Protein 5I8F (pdb70)

Solvent-accessible surface area: 9192 Å² total; per-residue (Å²): 114,137,118,142,107,127,24,58,110,74,45,82,111,141,62,128,12,100,7,24,7,75,25,8,5,49,0,26,8,31,46,50,6,72,15,12,35,149,24,16,86,136,26,17,118,38,18,78,66,83,102,57,131,21,24,92,32,0,6,4,70,4,25,16,41,126,76,65,118,28,72,61,22,17,17,70,6,56,75,41,59,54,86,78,39,47,0,53,19,14,9,72,71,13,57,38,12,95,123,19,9,90,74,2,22,42,58,12,87,14,97,66,80,78,65,6,5,29,10,98,46,28,8,20,32,45,8,82,89,85,52,105,37,61,115,112,45,20,118,73,33,47,131,96,40,117,86,4,21,85,62,5,13,128,126,4,68,75,36,92,123,41,50,101

Organism: NCBI:txid269000

Foldseek 3Di:
DPPDQWDKDKDKDKDWALAFLLLCLVCQPQPVQVNCCVLCVQFWVGKDWPDDDSAAQTKMKIATPPPDPWGIWIKGWHHDDSVFSWTKMKGADTCLCPQWFRIKIKIKTWDGDPNIIMIMMMIMTITRGVGDDDVVSVVVVVVVSVVSVVSSSVVCVVPVVRSD

CATH classification: 3.30.530.20

Structure (mmCIF, N/CA/C/O backbone):
data_5I8F
#
_entry.id   5I8F
#
_cell.length_a   60.860
_cell.length_b   89.639
_cell.length_c   76.410
_cell.angle_alpha   90.00
_cell.angle_beta   90.00
_cell.angle_gamma   90.00
#
_symmetry.space_group_name_H-M   'C 2 2 21'
#
loop_
_entity.id
_entity.type
_entity.pdbx_description
1 polymer 'Phenolic oxidative coupling protein'
2 non-polymer 'UNKNOWN LIGAND'
3 non-polymer 'SODIUM ION'
4 non-polymer N-[2-(5-methoxy-1H-indol-3-yl)ethyl]acetamide
5 non-polymer GLYCEROL
6 water water
#
loop_
_atom_site.group_PDB
_atom_site.id
_atom_site.type_symbol
_atom_site.label_atom_id
_atom_site.label_alt_id
_atom_site.label_comp_id
_atom_site.label_asym_id
_atom_site.label_entity_id
_atom_site.label_seq_id
_atom_site.pdbx_PDB_ins_code
_atom_site.Cartn_x
_atom_site.Cartn_y
_atom_site.Cartn_z
_atom_site.occupancy
_atom_site.B_iso_or_equiv
_atom_site.auth_seq_id
_atom_site.auth_comp_id
_atom_site.auth_asym_id
_atom_site.auth_atom_id
_atom_site.pdbx_PDB_model_num
ATOM 1 N N . ILE A 1 2 ? 31.401 -2.510 -5.960 1.00 55.55 -4 ILE A N 1
ATOM 2 C CA . ILE A 1 2 ? 30.273 -3.273 -5.342 1.00 54.93 -4 ILE A CA 1
ATOM 3 C C . ILE A 1 2 ? 29.866 -4.485 -6.186 1.00 55.62 -4 ILE A C 1
ATOM 4 O O . ILE A 1 2 ? 28.801 -5.051 -5.989 1.00 55.29 -4 ILE A O 1
ATOM 9 N N . ASP A 1 3 ? 30.706 -4.910 -7.116 1.00 56.23 -3 ASP A N 1
ATOM 10 C CA . ASP A 1 3 ? 30.334 -6.072 -7.905 1.00 56.95 -3 ASP A CA 1
ATOM 11 C C . ASP A 1 3 ? 30.071 -7.284 -7.015 1.00 51.43 -3 ASP A C 1
ATOM 12 O O . ASP A 1 3 ? 30.631 -7.402 -5.914 1.00 52.30 -3 ASP A O 1
ATOM 17 N N . PRO A 1 4 ? 29.166 -8.160 -7.445 1.00 43.53 -2 PRO A N 1
ATOM 18 C CA . PRO A 1 4 ? 28.380 -8.203 -8.674 1.00 37.28 -2 PRO A CA 1
ATOM 19 C C . PRO A 1 4 ? 27.051 -7.390 -8.598 1.00 30.53 -2 PRO A C 1
ATOM 20 O O . PRO A 1 4 ? 26.076 -7.684 -9.285 1.00 31.30 -2 PRO A O 1
ATOM 24 N N . PHE A 1 5 ? 26.979 -6.409 -7.721 1.00 25.72 -1 PHE A N 1
ATOM 25 C CA . PHE A 1 5 ? 25.753 -5.637 -7.570 1.00 22.62 -1 PHE A CA 1
ATOM 26 C C . PHE A 1 5 ? 25.571 -4.569 -8.652 1.00 23.60 -1 PHE A C 1
ATOM 27 O O . PHE A 1 5 ? 26.546 -4.135 -9.265 1.00 27.59 -1 PHE A O 1
ATOM 35 N N . THR A 1 6 ? 24.303 -4.222 -8.918 1.00 21.47 0 THR A N 1
ATOM 36 C CA . THR A 1 6 ? 23.877 -3.220 -9.895 1.00 22.05 0 THR A CA 1
ATOM 37 C C . THR A 1 6 ? 23.929 -1.834 -9.219 1.00 21.01 0 THR A C 1
ATOM 38 O O . THR A 1 6 ? 24.377 -0.854 -9.820 1.00 22.78 0 THR A O 1
ATOM 42 N N . MET A 1 7 ? 23.453 -1.739 -7.974 1.00 19.36 1 MET A N 1
ATOM 43 C CA . MET A 1 7 ? 23.401 -0.462 -7.269 1.00 18.42 1 MET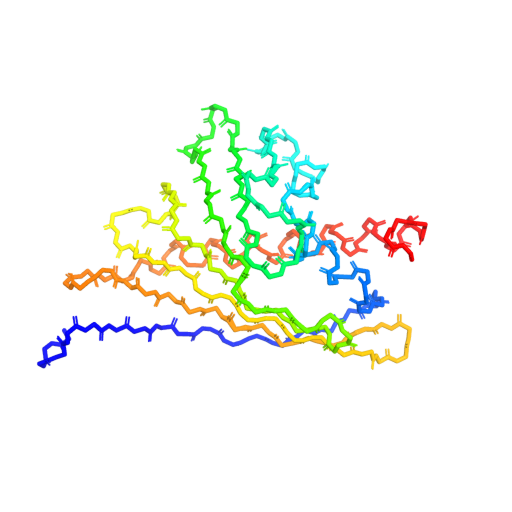 A CA 1
ATOM 44 C C . MET A 1 7 ? 23.403 -0.685 -5.772 1.00 17.86 1 MET A C 1
ATOM 45 O O . MET A 1 7 ? 23.193 -1.787 -5.296 1.00 18.68 1 MET A O 1
ATOM 50 N N . ALA A 1 8 ? 23.576 0.411 -5.044 1.00 18.05 2 ALA A N 1
ATOM 51 C CA . ALA A 1 8 ? 23.672 0.394 -3.596 1.00 17.73 2 ALA A CA 1
ATOM 52 C C . ALA A 1 8 ? 22.899 1.543 -3.025 1.00 16.60 2 ALA A C 1
ATOM 53 O O . ALA A 1 8 ? 22.677 2.565 -3.649 1.00 19.05 2 ALA A O 1
ATOM 55 N N . ALA A 1 9 ? 22.514 1.367 -1.766 1.00 15.86 3 ALA A N 1
ATOM 56 C CA . ALA A 1 9 ? 21.779 2.395 -1.025 1.00 16.15 3 ALA A CA 1
ATOM 57 C C . ALA A 1 9 ? 22.294 2.424 0.418 1.00 16.01 3 ALA A C 1
ATOM 58 O O . ALA A 1 9 ? 22.406 1.377 1.048 1.00 18.24 3 ALA A O 1
ATOM 60 N N . TYR A 1 10 ? 22.557 3.602 0.942 1.00 14.85 4 TYR A N 1
ATOM 61 C CA . TYR A 1 10 ? 23.184 3.790 2.237 1.00 15.09 4 TYR A CA 1
ATOM 62 C C . TYR A 1 10 ? 22.270 4.633 3.096 1.00 14.92 4 TYR A C 1
ATOM 63 O O . TYR A 1 10 ? 21.870 5.727 2.684 1.00 15.76 4 TYR A O 1
ATOM 72 N N . THR A 1 11 ? 21.999 4.154 4.302 1.00 14.65 5 THR A N 1
ATOM 73 C CA . THR A 1 11 ? 20.972 4.766 5.140 1.00 14.54 5 THR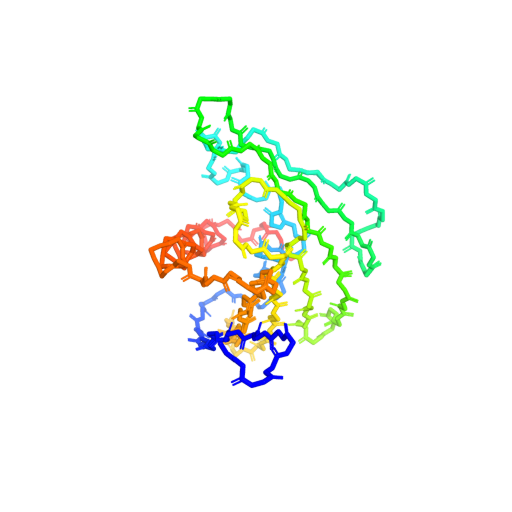 A CA 1
ATOM 74 C C . THR A 1 11 ? 21.504 5.250 6.469 1.00 15.67 5 THR A C 1
ATOM 75 O O . THR A 1 11 ? 22.228 4.526 7.128 1.00 17.09 5 THR A O 1
ATOM 79 N N . ILE A 1 12 ? 21.101 6.458 6.852 1.00 16.88 6 ILE A N 1
ATOM 80 C CA . ILE A 1 12 ? 21.274 7.007 8.197 1.00 17.89 6 ILE A CA 1
ATOM 81 C C . ILE A 1 12 ? 19.927 6.969 8.907 1.00 16.92 6 ILE A C 1
ATOM 82 O O . ILE A 1 12 ? 18.947 7.410 8.359 1.00 17.24 6 ILE A O 1
ATOM 87 N N . VAL A 1 13 ? 19.888 6.492 10.131 1.00 17.37 7 VAL A N 1
ATOM 88 C CA . VAL A 1 13 ? 18.686 6.514 10.949 1.00 19.57 7 VAL A CA 1
ATOM 89 C C . VAL A 1 13 ? 18.977 7.382 12.158 1.00 20.29 7 VAL A C 1
ATOM 90 O O . VAL A 1 13 ? 19.979 7.173 12.876 1.00 21.83 7 VAL A O 1
ATOM 94 N N . LYS A 1 14 ? 18.103 8.346 12.418 1.00 20.91 8 LYS A N 1
ATOM 95 C CA . LYS A 1 14 ? 18.265 9.276 13.546 1.00 24.47 8 LYS A CA 1
ATOM 96 C C . LYS A 1 14 ? 16.954 9.372 14.295 1.00 23.41 8 LYS A C 1
ATOM 97 O O . LYS A 1 14 ? 15.900 9.342 13.710 1.00 23.25 8 LYS A O 1
ATOM 103 N N . GLU A 1 15 ? 17.064 9.476 15.616 1.00 23.80 9 GLU A N 1
ATOM 104 C CA . GLU A 1 15 ? 15.902 9.713 16.467 1.00 26.30 9 GLU A CA 1
ATOM 105 C C . GLU A 1 15 ? 16.124 10.989 17.217 1.00 25.99 9 GLU A C 1
ATOM 106 O O . GLU A 1 15 ? 17.246 11.255 17.670 1.00 28.50 9 GLU A O 1
ATOM 112 N N A GLU A 1 16 ? 15.080 11.788 17.352 0.60 24.57 10 GLU A N 1
ATOM 113 N N B GLU A 1 16 ? 15.083 11.794 17.339 0.40 24.76 10 GLU A N 1
ATOM 114 C CA A GLU A 1 16 ? 15.150 13.133 17.915 0.60 25.34 10 GLU A CA 1
ATOM 115 C CA B GLU A 1 16 ? 15.165 13.078 18.018 0.40 24.82 10 GLU A CA 1
ATOM 116 C C A GLU A 1 16 ? 13.927 13.359 18.806 0.60 22.99 10 GLU A C 1
ATOM 117 C C B GLU A 1 16 ? 13.921 13.328 18.844 0.40 23.12 10 GLU A C 1
ATOM 118 O O A GLU A 1 16 ? 12.918 12.688 18.654 0.60 22.44 10 GLU A O 1
ATOM 119 O O B GLU A 1 16 ? 12.896 12.674 18.674 0.40 22.91 10 GLU A O 1
ATOM 130 N N . GLU A 1 17 ? 14.038 14.284 19.743 1.00 22.60 11 GLU A N 1
ATOM 131 C CA . GLU A 1 17 ? 12.939 14.721 20.602 1.00 22.16 11 GLU A CA 1
ATOM 132 C C . GLU A 1 17 ? 12.925 16.246 20.591 1.00 20.78 11 GLU A C 1
ATOM 133 O O . GLU A 1 17 ? 13.988 16.877 20.515 1.00 22.56 11 GLU A O 1
ATOM 139 N N . SER A 1 18 ? 11.737 16.820 20.664 1.00 18.43 12 SER A N 1
ATOM 140 C CA . SER A 1 18 ? 11.578 18.281 20.581 1.00 18.12 12 SER A CA 1
ATOM 141 C C . SER A 1 18 ? 10.482 18.724 21.515 1.00 17.68 12 SER A C 1
ATOM 142 O O . SER A 1 18 ? 9.483 18.033 21.667 1.00 18.3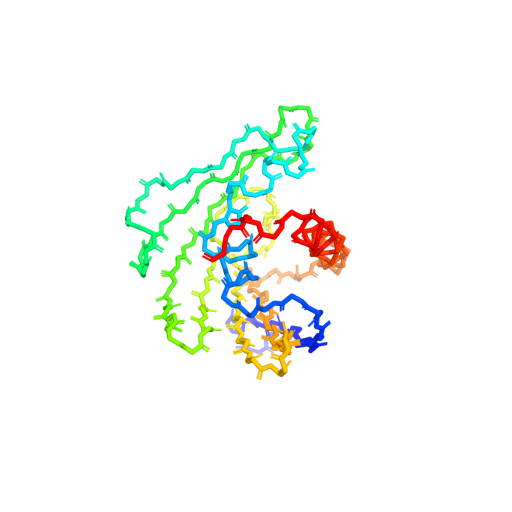4 12 SER A O 1
ATOM 145 N N . PRO A 1 19 ? 10.568 19.954 22.022 1.00 18.79 13 PRO A N 1
ATOM 146 C CA . PRO A 1 19 ? 9.428 20.501 22.768 1.00 19.56 13 PRO A CA 1
ATOM 147 C C . PRO A 1 19 ? 8.292 21.051 21.893 1.00 18.31 13 PRO A C 1
ATOM 148 O O . PRO A 1 19 ? 7.246 21.423 22.409 1.00 20.15 13 PRO A O 1
ATOM 152 N N . ILE A 1 20 ? 8.484 21.062 20.583 1.00 17.62 14 ILE A N 1
ATOM 153 C CA . ILE A 1 20 ? 7.468 21.559 19.663 1.00 16.82 14 ILE A CA 1
ATOM 154 C C . ILE A 1 20 ? 6.500 20.446 19.311 1.00 16.26 14 ILE A C 1
ATOM 155 O O . ILE A 1 20 ? 6.910 19.312 19.059 1.00 17.05 14 ILE A O 1
ATOM 160 N N . ALA A 1 21 ? 5.220 20.760 19.251 1.00 16.30 15 ALA A N 1
ATOM 161 C CA . ALA A 1 21 ? 4.189 19.795 18.909 1.00 16.24 15 ALA A CA 1
ATOM 162 C C . ALA A 1 21 ? 4.367 19.289 17.475 1.00 15.96 15 ALA A C 1
ATOM 163 O O . ALA A 1 21 ? 4.872 20.001 16.600 1.00 15.75 15 ALA A O 1
ATOM 165 N N . PRO A 1 22 ? 3.989 18.011 17.231 1.00 15.63 16 PRO A N 1
ATOM 166 C CA . PRO A 1 22 ? 4.414 17.370 15.973 1.00 15.39 16 PRO A CA 1
ATOM 167 C C . PRO A 1 22 ? 3.794 17.980 14.729 1.00 15.27 16 PRO A C 1
ATOM 168 O O . PRO A 1 22 ? 4.439 17.968 13.697 1.00 15.86 16 PRO A O 1
ATOM 172 N N . HIS A 1 23 ? 2.572 18.459 14.789 1.00 15.47 17 HIS A N 1
ATOM 173 C CA . HIS A 1 23 ? 1.960 19.013 13.581 1.00 15.65 17 HIS A CA 1
ATOM 174 C C . HIS A 1 23 ? 2.713 20.249 13.127 1.00 15.72 17 HIS A C 1
ATOM 175 O O . HIS A 1 23 ? 2.792 20.529 11.951 1.00 16.69 17 HIS A O 1
ATOM 182 N N . ARG A 1 24 ? 3.266 21.018 14.056 1.00 15.79 18 ARG A N 1
ATOM 183 C CA . ARG A 1 24 ? 3.996 22.207 13.722 1.00 15.87 18 ARG A CA 1
ATOM 184 C C . ARG A 1 24 ? 5.333 21.884 13.069 1.00 15.76 18 ARG A C 1
ATOM 185 O O . ARG A 1 24 ? 5.725 22.463 12.075 1.00 16.71 18 ARG A O 1
ATOM 193 N N . LEU A 1 25 ? 6.040 20.908 13.623 1.00 15.65 19 LEU A N 1
ATOM 194 C CA . LEU A 1 25 ? 7.286 20.418 12.990 1.00 15.52 19 LEU A CA 1
ATOM 195 C C . LEU A 1 25 ? 7.022 19.784 11.651 1.00 15.02 19 LEU A C 1
ATOM 196 O O . LEU A 1 25 ? 7.836 19.928 10.738 1.00 15.92 19 LEU A O 1
ATOM 201 N N . PHE A 1 26 ? 5.952 19.032 11.541 1.00 15.01 20 PHE A N 1
ATOM 202 C CA . PHE A 1 26 ? 5.648 18.359 10.274 1.00 15.04 20 PHE A CA 1
ATOM 203 C C . PHE A 1 26 ? 5.445 19.403 9.191 1.00 15.51 20 PHE A C 1
ATOM 204 O O . PHE A 1 26 ? 5.921 19.233 8.066 1.00 16.19 20 PHE A O 1
ATOM 212 N N . LYS A 1 27 ? 4.762 20.495 9.510 1.00 15.74 21 LYS A N 1
ATOM 213 C CA . LYS A 1 27 ? 4.637 21.590 8.527 1.00 17.35 21 LYS A CA 1
ATOM 214 C C . LYS A 1 27 ? 5.993 22.265 8.276 1.00 17.31 21 LYS A C 1
ATOM 215 O O . LYS A 1 27 ? 6.398 22.407 7.125 1.00 19.73 21 LYS A O 1
ATOM 219 N N . ALA A 1 28 ? 6.693 22.685 9.311 1.00 17.01 22 ALA A N 1
ATOM 220 C CA . ALA A 1 28 ? 7.863 23.530 9.121 1.00 17.52 22 ALA A CA 1
ATOM 221 C C . ALA A 1 28 ? 9.032 22.795 8.499 1.00 17.96 22 ALA A C 1
ATOM 222 O O . ALA A 1 28 ? 9.784 23.363 7.707 1.00 19.53 22 ALA A O 1
ATOM 224 N N . LEU A 1 29 ? 9.196 21.506 8.831 1.00 16.67 23 LEU A N 1
ATOM 225 C CA . LEU A 1 29 ? 10.385 20.769 8.446 1.00 17.13 23 LEU A CA 1
ATOM 226 C C . LEU A 1 29 ? 10.154 19.843 7.284 1.00 15.63 23 LEU A C 1
ATOM 227 O O . LEU A 1 29 ? 11.116 19.322 6.723 1.00 16.81 23 LEU A O 1
ATOM 232 N N . VAL A 1 30 ? 8.896 19.613 6.910 1.00 15.16 24 VAL A N 1
ATOM 233 C CA . VAL A 1 30 ? 8.544 18.681 5.824 1.00 15.24 24 VAL A CA 1
ATOM 234 C C . VAL A 1 30 ? 7.679 19.347 4.792 1.00 15.46 24 VAL A C 1
ATOM 235 O O . VAL A 1 30 ? 8.160 19.666 3.694 1.00 16.52 24 VAL A O 1
ATOM 239 N N . LEU A 1 31 ? 6.421 19.598 5.114 1.00 15.19 25 LEU A N 1
ATOM 240 C CA . LEU A 1 31 ? 5.486 20.043 4.060 1.00 16.12 25 LEU A CA 1
ATOM 241 C C . LEU A 1 31 ? 5.743 21.457 3.523 1.00 16.41 25 LEU A C 1
ATOM 242 O O . LEU A 1 31 ? 5.549 21.697 2.352 1.00 17.45 25 LEU A O 1
ATOM 247 N N A GLU A 1 32 ? 6.203 22.344 4.391 0.48 15.85 26 GLU A N 1
ATOM 248 N N B GLU A 1 32 ? 6.207 22.349 4.379 0.52 16.77 26 GLU A N 1
ATOM 249 C CA A GLU A 1 32 ? 6.470 23.732 4.043 0.48 16.44 26 GLU A CA 1
ATOM 250 C CA B GLU A 1 32 ? 6.485 23.727 3.985 0.52 17.70 26 GLU A CA 1
ATOM 251 C C A GLU A 1 32 ? 7.946 24.076 4.159 0.48 15.28 26 GLU A C 1
ATOM 252 C C B GLU A 1 32 ? 7.951 24.078 4.176 0.52 16.09 26 GLU A C 1
ATOM 253 O O A GLU A 1 32 ? 8.320 25.251 4.145 0.48 15.49 26 GLU A O 1
ATOM 254 O O B GLU A 1 32 ? 8.328 25.252 4.242 0.52 16.85 26 GLU A O 1
ATOM 265 N N . ARG A 1 33 ? 8.805 23.063 4.234 1.00 15.20 27 ARG A N 1
ATOM 266 C CA . ARG A 1 33 ? 10.244 23.273 4.362 1.00 15.48 27 ARG A CA 1
ATOM 267 C C . ARG A 1 33 ? 10.767 24.201 3.285 1.00 14.62 27 ARG A C 1
ATOM 268 O O . ARG A 1 33 ? 11.616 25.059 3.525 1.00 15.14 27 ARG A O 1
ATOM 276 N N . HIS A 1 34 ? 10.240 24.068 2.076 1.00 14.89 28 HIS A N 1
ATOM 277 C CA . HIS A 1 34 ? 10.673 24.912 0.962 1.00 15.36 28 HIS A CA 1
ATOM 278 C C . HIS A 1 34 ? 10.513 26.388 1.226 1.00 16.24 28 HIS A C 1
ATOM 279 O O . HIS A 1 34 ? 11.334 27.167 0.783 1.00 18.00 28 HIS A O 1
ATOM 286 N N A GLN A 1 35 ? 9.428 26.770 1.914 0.50 16.76 29 GLN A N 1
ATOM 287 N N B GLN A 1 35 ? 9.450 26.785 1.927 0.50 16.20 29 GLN A N 1
ATOM 288 C CA A GLN A 1 35 ? 9.185 28.147 2.336 0.50 18.75 29 GLN A CA 1
ATOM 289 C CA B GLN A 1 35 ? 9.254 28.182 2.290 0.50 17.85 29 GLN A CA 1
ATOM 290 C C A GLN A 1 35 ? 10.046 28.532 3.520 0.50 17.63 29 GLN A C 1
ATOM 291 C C B GLN A 1 35 ? 9.992 28.581 3.564 0.50 17.62 29 GLN A C 1
ATOM 292 O O A GLN A 1 35 ? 10.657 29.603 3.541 0.50 18.30 29 GLN A O 1
ATOM 293 O O B GLN A 1 35 ? 10.484 29.722 3.682 0.50 18.63 29 GLN A O 1
ATOM 304 N N . VAL A 1 36 ? 10.082 27.671 4.528 1.00 16.47 30 VAL A N 1
ATOM 305 C CA . VAL A 1 36 ? 10.723 27.971 5.777 1.00 16.62 30 VAL A CA 1
ATOM 306 C C . VAL A 1 36 ? 12.231 28.143 5.626 1.00 17.44 30 VAL A C 1
ATOM 307 O O . VAL A 1 36 ? 12.821 28.965 6.310 1.00 18.78 30 VAL A O 1
ATOM 311 N N . LEU A 1 37 ? 12.863 27.414 4.709 1.00 16.41 31 LEU A N 1
ATOM 312 C CA . LEU A 1 37 ? 14.287 27.596 4.444 1.00 16.83 31 LEU A CA 1
ATOM 313 C C . LEU A 1 37 ? 14.600 29.000 4.051 1.00 17.46 31 LEU A C 1
ATOM 314 O O . LEU A 1 37 ? 15.609 29.573 4.482 1.00 18.13 31 LEU A O 1
ATOM 319 N N . VAL A 1 38 ? 13.760 29.576 3.200 1.00 18.76 32 VAL A N 1
ATOM 320 C CA . VAL A 1 38 ? 13.952 30.956 2.728 1.00 19.82 32 VAL A CA 1
ATOM 321 C C . VAL A 1 38 ? 13.742 31.937 3.835 1.00 20.93 32 VAL A C 1
ATOM 322 O O . VAL A 1 38 ? 14.502 32.915 3.960 1.00 22.84 32 VAL A O 1
ATOM 326 N N . LYS A 1 39 ? 12.756 31.704 4.685 1.00 20.65 33 LYS A N 1
ATOM 327 C CA . LYS A 1 39 ? 12.529 32.582 5.834 1.00 23.13 33 LYS A CA 1
ATOM 328 C C . LYS A 1 39 ? 13.643 32.532 6.854 1.00 22.45 33 LYS A C 1
ATOM 329 O O . LYS A 1 39 ? 14.071 33.570 7.390 1.00 24.22 33 LYS A O 1
ATOM 335 N N . ALA A 1 40 ? 14.155 31.338 7.105 1.00 19.85 34 ALA A N 1
ATOM 336 C CA . ALA A 1 40 ? 15.164 31.130 8.122 1.00 20.55 34 ALA A CA 1
ATOM 337 C C . ALA A 1 40 ? 16.544 31.563 7.669 1.00 19.16 34 ALA A C 1
ATOM 338 O O . ALA A 1 40 ? 17.339 32.056 8.464 1.00 20.29 34 ALA A O 1
ATOM 340 N N . GLN A 1 41 ? 16.852 31.327 6.382 1.00 17.84 35 GLN A N 1
ATOM 341 C CA . GLN A 1 41 ? 18.208 31.549 5.852 1.00 18.51 35 GLN A CA 1
ATOM 342 C C . GLN A 1 41 ? 18.143 32.279 4.536 1.00 18.27 35 GLN A C 1
ATOM 343 O O . GLN A 1 41 ? 18.546 31.755 3.502 1.00 18.31 35 GLN A O 1
ATOM 349 N N . PRO A 1 42 ? 17.670 33.552 4.563 1.00 20.17 36 PRO A N 1
ATOM 350 C CA . PRO A 1 42 ? 17.493 34.311 3.304 1.00 21.97 36 PRO A CA 1
ATOM 351 C C . PRO A 1 42 ? 18.807 34.686 2.623 1.00 22.88 36 PRO A C 1
ATOM 352 O O . PRO A 1 42 ? 18.800 35.079 1.447 1.00 25.02 36 PRO A O 1
ATOM 356 N N . HIS A 1 43 ? 19.932 34.553 3.330 1.00 21.60 37 HIS A N 1
ATOM 357 C CA . HIS A 1 43 ? 21.230 34.783 2.732 1.00 23.48 37 HIS A CA 1
ATOM 358 C C . HIS A 1 43 ? 21.770 33.555 2.014 1.00 22.05 37 HIS A C 1
ATOM 359 O O . HIS A 1 43 ? 22.832 33.623 1.365 1.00 22.80 37 HIS A O 1
ATOM 366 N N . VAL A 1 44 ? 21.071 32.445 2.120 1.00 20.10 38 VAL A N 1
ATOM 367 C CA . VAL A 1 44 ? 21.423 31.194 1.455 1.00 18.21 38 VAL A CA 1
ATOM 368 C C . VAL A 1 44 ? 20.420 30.808 0.385 1.00 17.60 38 VAL A C 1
ATOM 369 O O . VAL A 1 44 ? 20.832 30.397 -0.708 1.00 18.56 38 VAL A O 1
ATOM 373 N N . PHE A 1 45 ? 19.136 30.938 0.692 1.00 17.62 39 PHE A N 1
ATOM 374 C CA . PHE A 1 45 ? 18.067 30.500 -0.181 1.00 18.05 39 PHE A CA 1
ATOM 375 C C . PHE A 1 45 ? 17.341 31.700 -0.784 1.00 20.01 39 PHE A C 1
ATOM 376 O O . PHE A 1 45 ? 16.801 32.519 -0.055 1.00 22.69 39 PHE A O 1
ATOM 384 N N . LYS A 1 46 ? 17.310 31.756 -2.119 1.00 19.23 40 LYS A N 1
ATOM 385 C CA . LYS A 1 46 ? 16.618 32.790 -2.860 1.00 20.21 40 LYS A CA 1
ATOM 386 C C . LYS A 1 46 ? 15.091 32.578 -2.863 1.00 20.19 40 LYS A C 1
ATOM 387 O O . LYS A 1 46 ? 14.323 33.536 -2.724 1.00 22.18 40 LYS A O 1
ATOM 393 N N . SER A 1 47 ? 14.667 31.341 -3.072 1.00 18.42 41 SER A N 1
ATOM 394 C CA . SER A 1 47 ? 13.242 31.062 -3.254 1.00 18.50 41 SER A CA 1
ATOM 395 C C . SER A 1 47 ? 12.987 29.594 -3.007 1.00 18.17 41 SER A C 1
ATOM 396 O O . SER A 1 47 ? 13.878 28.749 -3.047 1.00 17.92 41 SER A O 1
ATOM 399 N N . GLY A 1 48 ? 11.726 29.296 -2.689 1.00 17.68 42 GLY A N 1
ATOM 400 C CA . GLY A 1 48 ? 11.261 27.939 -2.501 1.00 17.47 42 GLY A CA 1
ATOM 401 C C . GLY A 1 48 ? 9.818 27.897 -2.864 1.00 18.98 42 GLY A C 1
ATOM 402 O O . GLY A 1 48 ? 9.038 28.638 -2.289 1.00 21.08 42 GLY A O 1
ATOM 403 N N A GLU A 1 49 ? 9.436 26.997 -3.761 0.60 18.17 43 GLU A N 1
ATOM 404 N N B GLU A 1 49 ? 9.441 27.036 -3.795 0.40 19.26 43 GLU A N 1
ATOM 405 C CA A GLU A 1 49 ? 8.133 27.048 -4.408 0.60 18.55 43 GLU A CA 1
ATOM 406 C CA B GLU A 1 49 ? 8.071 27.005 -4.245 0.40 20.01 43 GLU A CA 1
ATOM 407 C C A GLU A 1 49 ? 7.658 25.654 -4.782 0.60 18.30 43 GLU A C 1
ATOM 408 C C B GLU A 1 49 ? 7.657 25.660 -4.769 0.40 19.13 43 GLU A C 1
ATOM 409 O O A GLU A 1 49 ? 8.427 24.829 -5.219 0.60 18.72 43 GLU A O 1
A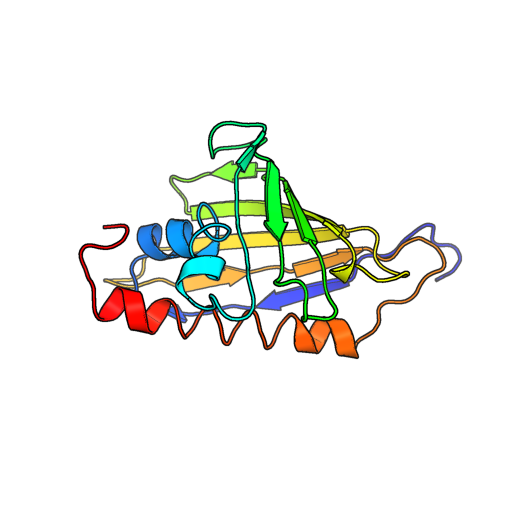TOM 410 O O B GLU A 1 49 ? 8.460 24.890 -5.274 0.40 19.48 43 GLU A O 1
ATOM 421 N N . ILE A 1 50 ? 6.368 25.403 -4.664 1.00 18.27 44 ILE A N 1
ATOM 422 C CA . ILE A 1 50 ? 5.728 24.262 -5.288 1.00 18.64 44 ILE A CA 1
ATOM 423 C C . ILE A 1 50 ? 5.640 24.551 -6.771 1.00 20.49 44 ILE A C 1
ATOM 424 O O . ILE A 1 50 ? 5.135 25.615 -7.179 1.00 22.20 44 ILE A O 1
ATOM 429 N N . ILE A 1 51 ? 6.126 23.624 -7.577 1.00 19.94 45 ILE A N 1
ATOM 430 C CA . ILE A 1 51 ? 6.023 23.735 -9.033 1.00 21.79 45 ILE A CA 1
ATOM 431 C C . ILE A 1 51 ? 5.067 22.716 -9.637 1.00 23.96 45 ILE A C 1
ATOM 432 O O . ILE A 1 51 ? 4.709 22.844 -10.808 1.00 25.78 45 ILE A O 1
ATOM 437 N N . GLU A 1 52 ? 4.664 21.702 -8.862 1.00 23.38 46 GLU A N 1
ATOM 438 C CA . GLU A 1 52 ? 3.614 20.766 -9.274 1.00 25.19 46 GLU A CA 1
ATOM 439 C C . GLU A 1 52 ? 2.858 20.324 -8.041 1.00 23.46 46 GLU A C 1
ATOM 440 O O . GLU A 1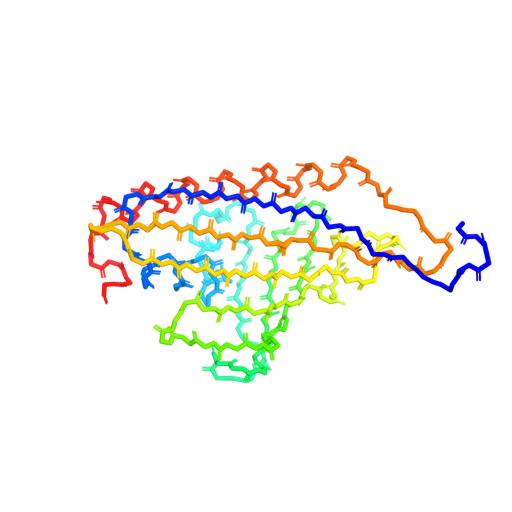 52 ? 3.477 20.133 -7.011 1.00 22.00 46 GLU A O 1
ATOM 446 N N . GLY A 1 53 ? 1.550 20.108 -8.128 1.00 24.40 47 GLY A N 1
ATOM 447 C CA . GLY A 1 53 ? 0.781 19.526 -7.051 1.00 23.94 47 GLY A CA 1
ATOM 448 C C . GLY A 1 53 ? 0.196 20.525 -6.104 1.00 23.24 47 GLY A C 1
ATOM 449 O O . GLY A 1 53 ? 0.247 21.735 -6.350 1.00 25.09 47 GLY A O 1
ATOM 450 N N . ASP A 1 54 ? -0.363 20.004 -5.014 1.00 22.56 48 ASP A N 1
ATOM 451 C CA . ASP A 1 54 ? -1.205 20.824 -4.121 1.00 23.06 48 ASP A CA 1
ATOM 452 C C . ASP A 1 54 ? -0.672 20.936 -2.725 1.00 22.76 48 ASP A C 1
ATOM 453 O O . ASP A 1 54 ? -1.359 21.504 -1.877 1.00 25.48 48 ASP A O 1
ATOM 458 N N . GLY A 1 55 ? 0.511 20.394 -2.486 1.00 21.43 49 GLY A N 1
ATOM 459 C CA . GLY A 1 55 ? 1.054 20.336 -1.157 1.00 22.46 49 GLY A CA 1
ATOM 460 C C . GLY A 1 55 ? 0.918 18.983 -0.489 1.00 23.94 49 GLY A C 1
ATOM 461 O O . GLY A 1 55 ? 1.528 18.717 0.559 1.00 25.28 49 GLY A O 1
ATOM 462 N N . GLY A 1 56 ? 0.163 18.080 -1.092 1.00 24.23 50 GLY A N 1
ATOM 463 C CA . GLY A 1 56 ? 0.051 16.693 -0.603 1.00 24.92 50 GLY A CA 1
ATOM 464 C C . GLY A 1 56 ? 0.917 15.763 -1.463 1.00 25.36 50 GLY A C 1
ATOM 465 O O . GLY A 1 56 ? 1.873 16.163 -2.127 1.00 24.27 50 GLY A O 1
ATOM 466 N N A VAL A 1 57 ? 0.557 14.485 -1.456 0.50 26.03 51 VAL A N 1
ATOM 467 N N B VAL A 1 57 ? 0.520 14.504 -1.494 0.50 26.08 51 VAL A N 1
ATOM 468 C CA A VAL A 1 57 ? 1.313 13.518 -2.284 0.50 25.99 51 VAL A CA 1
ATOM 469 C CA B VAL A 1 57 ? 1.268 13.506 -2.277 0.50 26.13 51 VAL A CA 1
ATOM 470 C C A VAL A 1 57 ? 1.381 13.999 -3.706 0.50 26.21 51 VAL A C 1
ATOM 471 C C B VAL A 1 57 ? 1.343 13.878 -3.755 0.50 26.20 51 VAL A C 1
ATOM 472 O O A VAL A 1 57 ? 0.427 14.617 -4.197 0.50 26.87 51 VAL A O 1
ATOM 473 O O B VAL A 1 57 ? 0.347 14.275 -4.357 0.50 26.47 51 VAL A O 1
ATOM 480 N N . GLY A 1 58 ? 2.535 13.748 -4.338 1.00 25.84 52 GLY A N 1
ATOM 481 C CA . GLY A 1 58 ? 2.781 14.123 -5.700 1.00 26.53 52 GLY A CA 1
ATOM 482 C C . GLY A 1 58 ? 3.383 15.477 -5.880 1.00 24.67 52 GLY A C 1
ATOM 483 O O . GLY A 1 58 ? 3.826 15.800 -6.949 1.00 27.01 52 GLY A O 1
ATOM 484 N N . THR A 1 59 ? 3.402 16.288 -4.831 1.00 20.90 53 THR A N 1
ATOM 485 C CA . THR A 1 59 ? 3.945 17.637 -4.956 1.00 19.77 53 THR A CA 1
ATOM 486 C C . THR A 1 59 ? 5.420 17.577 -5.344 1.00 18.64 53 THR A C 1
ATOM 487 O O . THR A 1 59 ? 6.172 16.760 -4.823 1.00 18.49 53 THR A O 1
ATOM 491 N N . VAL A 1 60 ? 5.823 18.491 -6.194 1.00 18.64 54 VAL A N 1
ATOM 492 C CA . VAL A 1 60 ? 7.228 18.776 -6.474 1.00 17.86 54 VAL A CA 1
ATOM 493 C C . VAL A 1 60 ? 7.537 20.201 -6.033 1.00 16.54 54 VAL A C 1
ATOM 494 O O . VAL A 1 60 ? 6.800 21.130 -6.402 1.00 17.58 54 VAL A O 1
ATOM 498 N N . THR A 1 61 ? 8.612 20.359 -5.279 1.00 15.57 55 THR A N 1
ATOM 499 C CA . THR A 1 61 ? 9.103 21.680 -4.898 1.00 15.65 55 THR A CA 1
ATOM 500 C C . THR A 1 61 ? 10.420 21.981 -5.610 1.00 14.92 55 THR A C 1
ATOM 501 O O . THR A 1 61 ? 11.195 21.077 -5.922 1.00 15.94 55 THR A O 1
ATOM 505 N N . LYS A 1 62 ? 10.690 23.245 -5.777 1.00 15.71 56 LYS A N 1
ATOM 506 C CA . LYS A 1 62 ? 11.990 23.757 -6.221 1.00 16.10 56 LYS A CA 1
ATOM 507 C C . LYS A 1 62 ? 12.526 24.767 -5.222 1.00 16.35 56 LYS A C 1
ATOM 508 O O . LYS A 1 62 ? 11.829 25.751 -4.917 1.00 16.12 56 LYS A O 1
ATOM 514 N N . ILE A 1 63 ? 13.697 24.485 -4.676 1.00 15.87 57 ILE A N 1
ATOM 515 C CA . ILE A 1 63 ? 14.401 25.392 -3.780 1.00 15.61 57 ILE A CA 1
ATOM 516 C C . ILE A 1 63 ? 15.612 25.898 -4.508 1.00 15.42 57 ILE A C 1
ATOM 517 O O . ILE A 1 63 ? 16.372 25.118 -5.035 1.00 17.25 57 ILE A O 1
ATOM 522 N N . THR A 1 64 ? 15.757 27.209 -4.536 1.00 16.06 58 THR A N 1
ATOM 523 C CA . THR A 1 64 ? 16.850 27.831 -5.282 1.00 17.30 58 THR A CA 1
ATOM 524 C C . THR A 1 64 ? 17.760 28.571 -4.303 1.00 16.98 58 THR A C 1
ATOM 525 O O . THR A 1 64 ? 17.294 29.326 -3.466 1.00 17.34 58 THR A O 1
ATOM 529 N N . PHE A 1 65 ? 19.067 28.349 -4.432 1.00 16.64 59 PHE A N 1
ATOM 530 C CA . PHE A 1 65 ? 20.071 29.047 -3.638 1.00 16.46 59 PHE A CA 1
ATOM 531 C C . PHE A 1 65 ? 20.348 30.401 -4.246 1.00 17.00 59 PHE A C 1
ATOM 532 O O . PHE A 1 65 ? 20.129 30.623 -5.460 1.00 18.28 59 PHE A O 1
ATOM 540 N N . VAL A 1 66 ? 20.876 31.309 -3.443 1.00 17.10 60 VAL A N 1
ATOM 541 C CA . VAL A 1 66 ? 21.311 32.600 -3.974 1.00 17.66 60 VAL A CA 1
ATOM 542 C C . VAL A 1 66 ? 22.435 32.391 -4.987 1.00 16.88 60 VAL A C 1
ATOM 543 O O . VAL A 1 66 ? 23.178 31.395 -4.964 1.00 16.83 60 VAL A O 1
ATOM 547 N N . ASP A 1 67 ? 22.549 33.339 -5.918 1.00 19.16 61 ASP A N 1
ATOM 548 C CA . ASP A 1 67 ? 23.465 33.197 -7.051 1.00 19.84 61 ASP A CA 1
ATOM 549 C C . ASP A 1 67 ? 24.890 33.048 -6.578 1.00 19.13 61 ASP A C 1
ATOM 550 O O . ASP A 1 67 ? 25.665 32.336 -7.224 1.00 20.17 61 ASP A O 1
ATOM 555 N N . GLY A 1 68 ? 25.280 33.706 -5.513 1.00 18.81 62 GLY A N 1
ATOM 556 C CA . GLY A 1 68 ? 26.655 33.646 -5.060 1.00 19.06 62 GLY A CA 1
ATOM 557 C C . GLY A 1 68 ? 27.061 32.319 -4.446 1.00 17.30 62 GLY A C 1
ATOM 558 O O . GLY A 1 68 ? 28.259 31.991 -4.410 1.00 17.19 62 GLY A O 1
ATOM 559 N N . HIS A 1 69 ? 26.089 31.559 -3.949 1.00 16.99 63 HIS A N 1
ATOM 560 C CA . HIS A 1 69 ? 26.380 30.305 -3.265 1.00 17.12 63 HIS A CA 1
ATOM 561 C C . HIS A 1 69 ? 26.811 29.286 -4.302 1.00 16.07 63 HIS A C 1
ATOM 562 O O . HIS A 1 69 ? 26.281 29.299 -5.4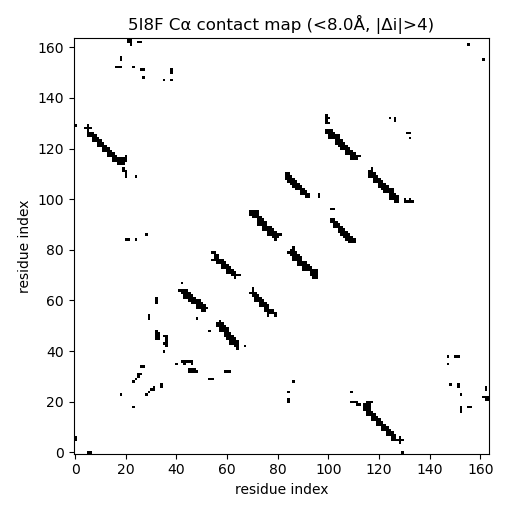12 1.00 16.51 63 HIS A O 1
ATOM 569 N N . PRO A 1 70 ? 27.740 28.362 -3.987 1.00 17.13 64 PRO A N 1
ATOM 570 C CA . PRO A 1 70 ? 28.098 27.311 -4.964 1.00 17.95 64 PRO A CA 1
ATOM 571 C C . PRO A 1 70 ? 26.968 26.467 -5.487 1.00 17.31 64 PRO A C 1
ATOM 572 O O . PRO A 1 70 ? 26.997 26.060 -6.657 1.00 19.79 64 PRO A O 1
ATOM 576 N N . LEU A 1 71 ? 25.951 26.215 -4.683 1.00 16.20 65 LEU A N 1
ATOM 577 C CA . LEU A 1 71 ? 24.823 25.383 -5.112 1.00 16.25 65 LEU A CA 1
ATOM 578 C C . LEU A 1 71 ? 23.784 26.258 -5.783 1.00 15.29 65 LEU A C 1
ATOM 579 O O . LEU A 1 71 ? 23.757 27.480 -5.617 1.00 15.51 65 LEU A O 1
ATOM 584 N N . THR A 1 72 ? 22.919 25.606 -6.562 1.00 16.02 66 THR A N 1
ATOM 585 C CA . THR A 1 72 ? 21.982 26.325 -7.421 1.00 16.96 66 THR A CA 1
ATOM 586 C C . THR A 1 72 ? 20.535 25.998 -7.101 1.00 16.51 66 THR A C 1
ATOM 587 O O . THR A 1 72 ? 19.750 26.899 -6.762 1.00 17.52 66 THR A O 1
ATOM 591 N N . TYR A 1 73 ? 20.115 24.743 -7.223 1.00 16.54 67 TYR A N 1
ATOM 592 C CA . TYR A 1 73 ? 18.739 24.404 -6.929 1.00 16.35 67 TYR A CA 1
ATOM 593 C C . TYR A 1 73 ? 18.613 22.934 -6.572 1.00 16.25 67 TYR A C 1
ATOM 594 O O . TYR A 1 73 ? 19.516 22.109 -6.821 1.00 17.31 67 TYR A O 1
ATOM 603 N N . MET A 1 74 ? 17.479 22.606 -5.979 1.00 15.64 68 MET A N 1
ATOM 604 C CA . MET A 1 74 ? 17.110 21.241 -5.662 1.00 15.24 68 MET A CA 1
ATOM 605 C C . MET A 1 74 ? 15.632 21.049 -5.934 1.00 15.85 68 MET A C 1
ATOM 606 O O . MET A 1 74 ? 14.832 21.945 -5.633 1.00 16.07 68 MET A O 1
ATOM 611 N N . LEU A 1 75 ? 15.269 19.885 -6.467 1.00 14.58 69 LEU A N 1
ATOM 612 C CA . LEU A 1 75 ? 13.886 19.444 -6.618 1.00 14.98 69 LEU A CA 1
ATOM 613 C C . LEU A 1 75 ? 13.613 18.287 -5.689 1.00 14.19 69 LEU A C 1
ATOM 614 O O . LEU A 1 75 ? 14.391 17.324 -5.652 1.00 14.95 69 LEU A O 1
ATOM 619 N N . HIS A 1 76 ? 12.490 18.382 -4.953 1.00 14.13 70 HIS A N 1
ATOM 620 C CA . HIS A 1 76 ? 12.005 17.287 -4.119 1.00 14.12 70 HIS A CA 1
ATOM 621 C C . HIS A 1 76 ? 10.622 16.890 -4.541 1.00 14.82 70 HIS A C 1
ATOM 622 O O . HIS A 1 76 ? 9.817 17.717 -4.964 1.00 16.33 70 HIS A O 1
ATOM 629 N N . LYS A 1 77 ? 10.311 15.606 -4.420 1.00 15.38 71 LYS A N 1
ATOM 630 C CA . LYS A 1 77 ? 9.002 15.051 -4.681 1.00 16.32 71 LYS A CA 1
ATOM 631 C C . LYS A 1 77 ? 8.459 14.414 -3.440 1.00 15.88 71 LYS A C 1
ATOM 632 O O . LYS A 1 77 ? 9.164 13.652 -2.754 1.00 16.26 71 LYS A O 1
ATOM 637 N N A PHE A 1 78 ? 7.203 14.732 -3.097 0.68 15.62 72 PHE A N 1
ATOM 638 N N B PHE A 1 78 ? 7.169 14.600 -3.201 0.32 16.02 72 PHE A N 1
ATOM 639 C CA A PHE A 1 78 ? 6.485 14.090 -1.989 0.68 16.24 72 PHE A CA 1
ATOM 640 C CA B PHE A 1 78 ? 6.521 14.044 -2.023 0.32 16.27 72 PHE A CA 1
ATOM 641 C C A PHE A 1 78 ? 5.937 12.766 -2.480 0.68 16.13 72 PHE A C 1
ATOM 642 C C B PHE A 1 78 ? 5.824 12.747 -2.302 0.32 16.01 72 PHE A C 1
ATOM 643 O O A PHE A 1 78 ? 5.032 12.744 -3.331 0.68 17.32 72 PHE A O 1
ATOM 644 O O B PHE A 1 78 ? 4.683 12.725 -2.719 0.32 16.40 72 PHE A O 1
ATOM 659 N N . ASP A 1 79 ? 6.547 11.660 -2.062 1.00 16.00 73 ASP A N 1
ATOM 660 C CA . ASP A 1 79 ? 6.184 10.339 -2.507 1.00 16.60 73 ASP A CA 1
ATOM 661 C C . ASP A 1 79 ? 5.031 9.746 -1.739 1.00 16.78 73 ASP A C 1
ATOM 662 O O . ASP A 1 79 ? 4.167 9.079 -2.326 1.00 18.96 73 ASP A O 1
ATOM 667 N N . GLU A 1 80 ? 4.993 9.934 -0.428 1.00 16.20 74 GLU A N 1
ATOM 668 C CA . GLU A 1 80 ? 3.936 9.380 0.420 1.00 16.55 74 GLU A CA 1
ATOM 669 C C . GLU A 1 80 ? 3.730 10.372 1.541 1.00 16.47 74 GLU A C 1
ATOM 670 O O . GLU A 1 80 ? 4.690 10.913 2.116 1.00 16.23 74 GLU A O 1
ATOM 676 N N . ILE A 1 81 ? 2.472 10.599 1.884 1.00 16.42 75 ILE A N 1
ATOM 677 C CA . ILE A 1 81 ? 2.131 11.440 3.055 1.00 16.73 75 ILE A CA 1
ATOM 678 C C . ILE A 1 81 ? 1.001 10.779 3.796 1.00 17.32 75 ILE A C 1
ATOM 679 O O . ILE A 1 81 ? -0.037 10.431 3.189 1.00 19.55 75 ILE A O 1
ATOM 684 N N . ASP A 1 82 ? 1.158 10.638 5.100 1.00 16.89 76 ASP A N 1
ATOM 685 C CA . ASP A 1 82 ? 0.055 10.300 6.002 1.00 16.99 76 ASP A CA 1
ATOM 686 C C . ASP A 1 82 ? 0.062 11.344 7.094 1.00 16.09 76 ASP A C 1
ATOM 687 O O . ASP A 1 82 ? 0.717 11.199 8.140 1.00 16.75 76 ASP A O 1
ATOM 692 N N . ALA A 1 83 ? -0.644 12.424 6.823 1.00 16.16 77 ALA A N 1
ATOM 693 C CA . ALA A 1 83 ? -0.518 13.590 7.681 1.00 16.70 77 ALA A CA 1
ATOM 694 C C . ALA A 1 83 ? -1.132 13.381 9.050 1.00 15.48 77 ALA A C 1
ATOM 695 O O . ALA A 1 83 ? -0.657 13.941 10.014 1.00 16.74 77 ALA A O 1
ATOM 697 N N . ALA A 1 84 ? -2.142 12.525 9.163 1.00 15.08 78 ALA A N 1
ATOM 698 C CA . ALA A 1 84 ? -2.741 12.218 10.435 1.00 15.63 78 ALA A CA 1
ATOM 699 C C . ALA A 1 84 ? -1.727 11.684 11.414 1.00 16.40 78 ALA A C 1
ATOM 700 O O . ALA A 1 84 ? -1.832 11.945 12.624 1.00 17.45 78 ALA A O 1
ATOM 702 N N . ASN A 1 85 ? -0.781 10.898 10.909 1.00 15.47 79 ASN A N 1
ATOM 703 C CA . ASN A 1 85 ? 0.210 10.229 11.708 1.00 16.30 79 ASN A CA 1
ATOM 704 C C . ASN A 1 85 ? 1.609 10.760 11.494 1.00 15.43 79 ASN A C 1
ATOM 705 O O . ASN A 1 85 ? 2.570 10.156 11.930 1.00 16.74 79 ASN A O 1
ATOM 710 N N . PHE A 1 86 ? 1.708 11.948 10.938 1.00 14.58 80 PHE A N 1
ATOM 711 C CA . PHE A 1 86 ? 2.974 12.658 10.792 1.00 13.72 80 PHE A CA 1
ATOM 712 C C . PHE A 1 86 ? 4.015 11.818 10.090 1.00 13.99 80 PHE A C 1
ATOM 713 O O . PHE A 1 86 ? 5.162 11.757 10.526 1.00 15.26 80 PHE A O 1
ATOM 721 N N . TYR A 1 87 ? 3.625 11.196 8.979 1.00 13.88 81 TYR A N 1
ATOM 722 C CA . TYR A 1 87 ? 4.543 10.406 8.161 1.00 14.08 81 TYR A CA 1
ATOM 723 C C . TYR A 1 87 ? 4.684 11.012 6.786 1.00 13.96 81 TYR A C 1
ATOM 724 O O . TYR A 1 87 ? 3.687 11.344 6.143 1.00 14.76 81 TYR A O 1
ATOM 733 N N . CYS A 1 88 ? 5.917 11.112 6.311 1.00 13.76 82 CYS A N 1
ATOM 734 C CA . CYS A 1 88 ? 6.169 11.496 4.932 1.00 13.93 82 CYS A CA 1
ATOM 735 C C . CYS A 1 88 ? 7.401 10.795 4.412 1.00 14.38 82 CYS A C 1
ATOM 736 O O . CYS A 1 88 ? 8.407 10.746 5.090 1.00 16.29 82 CYS A O 1
ATOM 739 N N . LYS A 1 89 ? 7.333 10.358 3.154 1.00 13.60 83 LYS A N 1
ATOM 740 C CA . LYS A 1 89 ? 8.493 9.982 2.381 1.00 14.26 83 LYS A CA 1
ATOM 741 C C . LYS A 1 89 ? 8.640 10.963 1.248 1.00 14.51 83 LYS A C 1
ATOM 742 O O . LYS A 1 89 ? 7.671 11.217 0.513 1.00 14.84 83 LYS A O 1
ATOM 748 N N . TYR A 1 90 ? 9.814 11.539 1.105 1.00 14.57 84 TYR A N 1
ATOM 749 C CA . TYR A 1 90 ? 10.040 12.454 0.012 1.00 15.30 84 TYR A CA 1
ATOM 750 C C . TYR A 1 90 ? 11.457 12.238 -0.521 1.00 14.81 84 TYR A C 1
ATOM 751 O O . TYR A 1 90 ? 12.328 11.734 0.189 1.00 16.31 84 TYR A O 1
ATOM 760 N N . THR A 1 91 ? 11.660 12.654 -1.766 1.00 14.68 85 THR A N 1
ATOM 761 C CA . THR A 1 91 ? 12.895 12.355 -2.463 1.00 14.78 85 THR A CA 1
ATOM 762 C C . THR A 1 91 ? 13.493 13.623 -3.065 1.00 14.63 85 THR A C 1
ATOM 763 O O . THR A 1 91 ? 12.822 14.348 -3.791 1.00 15.52 85 THR A O 1
ATOM 767 N N . LEU A 1 92 ? 14.757 13.853 -2.776 1.00 13.89 86 LEU A N 1
ATOM 768 C CA . LEU A 1 92 ? 15.590 14.820 -3.496 1.00 14.18 86 LEU A CA 1
ATOM 769 C C . LEU A 1 92 ? 16.079 14.152 -4.760 1.00 15.03 86 LEU A C 1
ATOM 770 O O . LEU A 1 92 ? 16.869 13.197 -4.700 1.00 16.04 86 LEU A O 1
ATOM 775 N N . PHE A 1 93 ? 15.508 14.550 -5.902 1.00 15.73 87 PHE A N 1
ATOM 776 C CA . PHE A 1 93 ? 15.744 13.806 -7.147 1.00 16.37 87 PHE A CA 1
ATOM 777 C C . PHE A 1 93 ? 16.509 14.565 -8.202 1.00 17.21 87 PHE A C 1
ATOM 778 O O . PHE A 1 93 ? 16.884 13.968 -9.219 1.00 18.74 87 PHE A O 1
ATOM 786 N N . GLU A 1 94 ? 16.754 15.856 -8.018 1.00 16.99 88 GLU A N 1
ATOM 787 C CA . GLU A 1 94 ? 17.448 16.653 -9.025 1.00 17.68 88 GLU A CA 1
ATOM 788 C C . GLU A 1 94 ? 18.113 17.834 -8.348 1.00 17.75 88 GLU A C 1
ATOM 789 O O . GLU A 1 94 ? 17.546 18.395 -7.429 1.00 17.48 88 GLU A O 1
ATOM 795 N N . GLY A 1 95 ? 19.302 18.210 -8.785 1.00 18.25 89 GLY A N 1
ATOM 796 C CA . GLY A 1 95 ? 19.951 19.402 -8.337 1.00 18.71 89 GLY A CA 1
ATOM 797 C C . GLY A 1 95 ? 21.429 19.219 -8.203 1.00 17.96 89 GLY A C 1
ATOM 798 O O . GLY A 1 95 ? 21.917 18.121 -8.050 1.00 19.58 89 GLY A O 1
ATOM 799 N N . ASP A 1 96 ? 22.179 20.297 -8.258 1.00 18.95 90 ASP A N 1
ATOM 800 C CA . ASP A 1 96 ? 23.634 20.202 -8.197 1.00 20.18 90 ASP A CA 1
ATOM 801 C C . ASP A 1 96 ? 24.180 19.875 -6.816 1.00 20.84 90 ASP A C 1
ATOM 802 O O . ASP A 1 96 ? 25.323 19.433 -6.706 1.00 24.04 90 ASP A O 1
ATOM 807 N N . VAL A 1 97 ? 23.316 19.818 -5.830 1.00 22.65 91 VAL A N 1
ATOM 808 C CA . VAL A 1 97 ? 23.739 19.269 -4.541 1.00 24.42 91 VAL A CA 1
ATOM 809 C C . VAL A 1 97 ? 23.993 17.774 -4.597 1.00 24.88 91 VAL A C 1
ATOM 810 O O . VAL A 1 97 ? 24.712 17.257 -3.759 1.00 28.02 91 VAL A O 1
ATOM 814 N N . LEU A 1 98 ? 23.451 17.084 -5.615 1.00 21.52 92 LEU A N 1
ATOM 815 C CA . LEU A 1 98 ? 23.669 15.663 -5.815 1.00 20.38 92 LEU A CA 1
ATOM 816 C C . LEU A 1 98 ? 25.021 15.428 -6.462 1.00 21.45 92 LEU A C 1
ATOM 817 O O . LEU A 1 98 ? 25.471 14.284 -6.590 1.00 21.96 92 LEU A O 1
ATOM 822 N N . ARG A 1 99 ? 25.691 16.537 -6.856 1.00 24.96 93 ARG A N 1
ATOM 823 C CA . ARG A 1 99 ? 27.084 16.504 -7.375 1.00 29.22 93 ARG A CA 1
ATOM 824 C C . ARG A 1 99 ? 27.119 15.544 -8.554 1.00 27.34 93 ARG A C 1
ATOM 825 O O . ARG A 1 99 ? 26.133 15.470 -9.283 1.00 27.49 93 ARG A O 1
ATOM 833 N N . ASP A 1 100 ? 28.219 14.822 -8.771 1.00 26.75 94 ASP A N 1
ATOM 834 C CA . ASP A 1 100 ? 28.315 13.857 -9.889 1.00 26.95 94 ASP A CA 1
ATOM 835 C C . ASP A 1 100 ? 27.862 12.474 -9.557 1.00 26.76 94 ASP A C 1
ATOM 836 O O . ASP A 1 100 ? 27.632 11.649 -10.456 1.00 28.36 94 ASP A O 1
ATOM 841 N N . ASN A 1 101 ? 27.767 12.184 -8.260 1.00 23.85 95 ASN A N 1
ATOM 842 C CA . ASN A 1 101 ? 27.782 10.822 -7.789 1.00 23.99 95 ASN A CA 1
ATOM 843 C C . ASN A 1 101 ? 26.452 10.309 -7.297 1.00 21.71 95 ASN A C 1
ATOM 844 O O . ASN A 1 101 ? 26.303 9.097 -7.251 1.00 23.64 95 ASN A O 1
ATOM 849 N N . ILE A 1 102 ? 25.501 11.168 -6.952 1.00 19.82 96 ILE A N 1
ATOM 850 C CA . ILE A 1 102 ? 24.272 10.723 -6.335 1.00 18.88 96 ILE A CA 1
ATOM 851 C C . ILE A 1 102 ? 23.088 10.814 -7.293 1.00 19.29 96 ILE A C 1
ATOM 852 O O . ILE A 1 102 ? 22.830 11.837 -7.884 1.00 19.78 96 ILE A O 1
ATOM 857 N N A GLU A 1 103 ? 22.316 9.737 -7.357 0.50 18.90 97 GLU A N 1
ATOM 858 N N B GLU A 1 103 ? 22.330 9.724 -7.375 0.50 19.75 97 GLU A N 1
ATOM 859 C CA A GLU A 1 103 ? 21.109 9.710 -8.155 0.50 19.37 97 GLU A CA 1
ATOM 860 C CA B GLU A 1 103 ? 21.088 9.671 -8.137 0.50 20.65 97 GLU A CA 1
ATOM 861 C C A GLU A 1 103 ? 19.925 10.360 -7.444 0.50 18.18 97 GLU A C 1
ATOM 862 C C B GLU A 1 103 ? 19.974 10.424 -7.423 0.50 18.93 97 GLU A C 1
ATOM 863 O O A GLU A 1 103 ? 19.153 11.087 -8.059 0.50 18.20 97 GLU A O 1
ATOM 864 O O B GLU A 1 103 ? 19.289 11.276 -8.011 0.50 19.02 97 GLU A O 1
ATOM 875 N N . LYS A 1 104 ? 19.768 10.074 -6.153 1.00 17.33 98 LYS A N 1
ATOM 876 C CA . LYS A 1 104 ? 18.688 10.661 -5.358 1.00 16.47 98 LYS A CA 1
ATOM 877 C C . LYS A 1 104 ? 18.990 10.413 -3.905 1.00 16.00 98 LYS A C 1
ATOM 878 O O . LYS A 1 104 ? 19.786 9.519 -3.569 1.00 16.20 98 LYS A O 1
ATOM 884 N N . VAL A 1 105 ? 18.324 11.174 -3.045 1.00 15.18 99 VAL A N 1
ATOM 885 C CA . VAL A 1 105 ? 18.316 10.971 -1.609 1.00 14.95 99 VAL A CA 1
ATOM 886 C C . VAL A 1 105 ? 16.864 10.830 -1.187 1.00 14.44 99 VAL A C 1
ATOM 887 O O . VAL A 1 105 ? 16.062 11.679 -1.536 1.00 15.24 99 VAL A O 1
ATOM 891 N N . VAL A 1 106 ? 16.558 9.771 -0.451 1.00 14.62 100 VAL A N 1
ATOM 892 C CA . VAL A 1 106 ? 15.194 9.513 -0.005 1.00 14.97 100 VAL A CA 1
ATOM 893 C C . VAL A 1 106 ? 15.098 9.713 1.482 1.00 14.52 100 VAL A C 1
ATOM 894 O O . VAL A 1 106 ? 15.927 9.176 2.249 1.00 15.78 100 VAL A O 1
ATOM 898 N N . TYR A 1 107 ? 14.139 10.510 1.889 1.00 14.81 101 TYR A N 1
ATOM 899 C CA . TYR A 1 107 ? 13.916 10.856 3.303 1.00 14.70 101 TYR A CA 1
ATOM 900 C C . TYR A 1 107 ? 12.622 10.252 3.763 1.00 15.52 101 TYR A C 1
ATOM 901 O O . TYR A 1 107 ? 11.600 10.327 3.078 1.00 17.09 101 TYR A O 1
ATOM 910 N N . GLU A 1 108 ? 12.619 9.689 4.959 1.00 15.22 102 GLU A N 1
ATOM 911 C CA . GLU A 1 108 ? 11.380 9.279 5.627 1.00 16.83 102 GLU A CA 1
ATOM 912 C C . GLU A 1 108 ? 11.343 9.914 6.993 1.00 17.39 102 GLU A C 1
ATOM 913 O O . GLU A 1 108 ? 12.272 9.737 7.768 1.00 20.33 102 GLU A O 1
ATOM 919 N N . VAL A 1 109 ? 10.276 10.606 7.303 1.00 16.40 103 VAL A N 1
ATOM 920 C CA . VAL A 1 109 ? 10.081 11.234 8.587 1.00 15.94 103 VAL A CA 1
ATOM 921 C C . VAL A 1 109 ? 8.821 10.676 9.231 1.00 15.35 103 VAL A C 1
ATOM 922 O O . VAL A 1 109 ? 7.771 10.605 8.582 1.00 16.48 103 VAL A O 1
ATOM 926 N N . LYS A 1 110 ? 8.919 10.321 10.498 1.00 14.97 104 LYS A N 1
ATOM 927 C CA . LYS A 1 110 ? 7.765 9.865 11.272 1.00 15.16 104 LYS A CA 1
ATOM 928 C C . LYS A 1 110 ? 7.816 10.512 12.631 1.00 15.31 104 LYS A C 1
ATOM 929 O O . LYS A 1 110 ? 8.752 10.282 13.379 1.00 16.75 104 LYS A O 1
ATOM 935 N N . LEU A 1 111 ? 6.820 11.328 12.947 1.00 15.31 105 LEU A N 1
ATOM 936 C CA . LEU A 1 111 ? 6.755 11.989 14.250 1.00 15.43 105 LEU A CA 1
ATOM 937 C C . LEU A 1 111 ? 5.606 11.429 15.069 1.00 15.85 105 LEU A C 1
ATOM 938 O O . LEU A 1 111 ? 4.653 10.829 14.536 1.00 17.00 105 LEU A O 1
ATOM 943 N N . GLU A 1 112 ? 5.689 11.657 16.376 1.00 16.67 106 GLU A N 1
ATOM 944 C CA . GLU A 1 112 ? 4.613 11.329 17.282 1.00 18.66 106 GLU A CA 1
ATOM 945 C C . GLU A 1 112 ? 4.498 12.372 18.361 1.00 18.00 106 GLU A C 1
ATOM 946 O O . GLU A 1 112 ? 5.492 13.006 18.739 1.00 17.72 106 GLU A O 1
ATOM 952 N N . ALA A 1 113 ? 3.300 12.546 18.874 1.00 18.19 107 ALA A N 1
ATOM 953 C CA . ALA A 1 113 ? 3.070 13.498 19.963 1.00 17.87 107 ALA A CA 1
ATOM 954 C C . ALA A 1 113 ? 3.513 12.872 21.288 1.00 18.45 107 ALA A C 1
ATOM 955 O O . ALA A 1 113 ? 3.165 11.724 21.555 1.00 20.26 107 ALA A O 1
ATOM 957 N N . VAL A 1 114 ? 4.210 13.658 22.072 1.00 17.26 108 VAL A N 1
ATOM 958 C CA . VAL A 1 114 ? 4.599 13.276 23.439 1.00 17.98 108 VAL A CA 1
ATOM 959 C C . VAL A 1 114 ? 4.382 14.491 24.288 1.00 16.96 108 VAL A C 1
ATOM 960 O O . VAL A 1 114 ? 5.157 15.446 24.241 1.00 17.88 108 VAL A O 1
ATOM 964 N N . GLY A 1 115 ? 3.307 14.497 25.071 1.00 16.67 109 GLY A N 1
ATOM 965 C CA . GLY A 1 115 ? 3.019 15.639 25.918 1.00 18.63 109 GLY A CA 1
ATOM 966 C C . GLY A 1 115 ? 2.834 16.877 25.005 1.00 20.02 109 GLY A C 1
ATOM 967 O O . GLY A 1 115 ? 2.100 16.827 24.049 1.00 20.63 109 GLY A O 1
ATOM 968 N N . GLY A 1 116 ? 3.441 17.985 25.275 1.00 21.84 110 GLY A N 1
ATOM 969 C CA . GLY A 1 116 ? 3.267 19.139 24.443 1.00 20.84 110 GLY A CA 1
ATOM 970 C C . GLY A 1 116 ? 4.283 19.169 23.295 1.00 18.52 110 GLY A C 1
ATOM 971 O O . GLY A 1 116 ? 4.255 20.125 22.526 1.00 19.52 110 GLY A O 1
ATOM 972 N N . GLY A 1 117 ? 5.125 18.152 23.185 1.00 17.29 111 GLY A N 1
ATOM 973 C CA . GLY A 1 117 ? 6.215 18.100 22.226 1.00 17.05 111 GLY A CA 1
ATOM 974 C C . GLY A 1 117 ? 6.087 16.882 21.351 1.00 16.22 111 GLY A C 1
ATOM 975 O O . GLY A 1 117 ? 5.011 16.356 21.077 1.00 17.00 111 GLY A O 1
ATOM 976 N N A SER A 1 118 ? 7.238 16.454 20.826 0.62 17.05 112 SER A N 1
ATOM 977 N N B SER A 1 118 ? 7.232 16.414 20.874 0.38 16.33 112 SER A N 1
ATOM 978 C CA A SER A 1 118 ? 7.340 15.418 19.805 0.62 16.76 112 SER A CA 1
ATOM 979 C CA B SER A 1 118 ? 7.260 15.387 19.858 0.38 16.45 112 SER A CA 1
ATOM 980 C C A SER A 1 118 ? 8.504 14.494 20.062 0.62 16.75 112 SER A C 1
ATOM 981 C C B SER A 1 118 ? 8.542 14.576 19.903 0.38 16.62 112 SER A C 1
ATOM 982 O O A SER A 1 118 ? 9.472 14.842 20.753 0.62 16.74 112 SER A O 1
ATOM 983 O O B SER A 1 118 ? 9.590 15.042 20.381 0.38 16.31 112 SER A O 1
ATOM 988 N N . LYS A 1 119 ? 8.434 13.350 19.434 1.00 17.15 113 LYS A N 1
ATOM 989 C CA . LYS A 1 119 ? 9.582 12.513 19.148 1.00 18.54 113 LYS A CA 1
ATOM 990 C C . LYS A 1 119 ? 9.497 12.193 17.674 1.00 18.52 113 LYS A C 1
ATOM 991 O O . LYS A 1 119 ? 8.434 12.154 17.071 1.00 18.94 113 LYS A O 1
ATOM 994 N N . GLY A 1 120 ? 10.640 11.951 17.052 1.00 19.86 114 GLY A N 1
ATOM 995 C CA . GLY A 1 120 ? 10.698 11.672 15.620 1.00 20.80 114 GLY A CA 1
ATOM 996 C C . GLY A 1 120 ? 11.770 10.676 15.265 1.00 19.01 114 GLY A C 1
ATOM 997 O O . GLY A 1 120 ? 12.781 10.540 15.960 1.00 20.42 114 GLY A O 1
ATOM 998 N N . LYS A 1 121 ? 11.525 9.967 14.169 1.00 18.92 115 LYS A N 1
ATOM 999 C CA . LYS A 1 121 ? 12.534 9.126 13.568 1.00 19.35 115 LYS A CA 1
ATOM 1000 C C . LYS A 1 121 ? 12.684 9.599 12.122 1.00 18.03 115 LYS A C 1
ATOM 1001 O O . LYS A 1 121 ? 11.687 9.767 11.426 1.00 18.27 115 LYS A O 1
ATOM 1007 N N . ILE A 1 122 ? 13.903 9.832 11.702 1.00 18.08 116 ILE A N 1
ATOM 1008 C CA . ILE A 1 122 ? 14.215 10.250 10.351 1.00 18.33 116 ILE A CA 1
ATOM 1009 C C . ILE A 1 122 ? 15.181 9.268 9.755 1.00 16.58 116 ILE A C 1
ATOM 1010 O O . ILE A 1 122 ? 16.177 8.915 10.377 1.00 18.03 116 ILE A O 1
ATOM 1015 N N A THR A 1 123 ? 14.914 8.886 8.521 0.52 16.51 117 THR A N 1
ATOM 1016 N N B THR A 1 123 ? 14.850 8.739 8.588 0.48 16.37 117 THR A N 1
ATOM 1017 C CA A THR A 1 123 ? 15.699 7.904 7.788 0.52 16.55 117 THR A CA 1
ATOM 1018 C CA B THR A 1 123 ? 15.851 8.039 7.809 0.48 16.02 117 THR A CA 1
ATOM 1019 C C A THR A 1 123 ? 16.139 8.535 6.437 0.52 17.63 117 THR A C 1
ATOM 1020 C C B THR A 1 123 ? 16.208 8.846 6.583 0.48 15.67 117 THR A C 1
ATOM 1021 O O A THR A 1 123 ? 15.271 8.893 5.642 0.52 18.49 117 THR A O 1
ATOM 1022 O O B THR A 1 123 ? 15.398 9.558 6.018 0.48 13.83 117 THR A O 1
ATOM 1029 N N . VAL A 1 124 ? 17.453 8.692 6.212 1.00 16.20 118 VAL A N 1
ATOM 1030 C CA . VAL A 1 124 ? 18.011 9.354 5.033 1.00 16.46 118 VAL A CA 1
ATOM 1031 C C . VAL A 1 124 ? 18.801 8.318 4.256 1.00 16.09 118 VAL A C 1
ATOM 1032 O O . VAL A 1 124 ? 19.752 7.748 4.776 1.00 17.52 118 VAL A O 1
ATOM 1036 N N . THR A 1 125 ? 18.394 8.090 3.019 1.00 15.08 119 THR A N 1
ATOM 1037 C CA . THR A 1 125 ? 19.037 7.057 2.205 1.00 15.35 119 THR A CA 1
ATOM 1038 C C . THR A 1 125 ? 19.613 7.669 0.939 1.00 16.04 119 THR A C 1
ATOM 1039 O O . THR A 1 125 ? 18.885 8.204 0.106 1.00 16.50 119 THR A O 1
ATOM 1043 N N . TYR A 1 126 ? 20.923 7.561 0.807 1.00 15.87 120 TYR A N 1
ATOM 1044 C CA . TYR A 1 126 ? 21.650 7.972 -0.382 1.00 16.37 120 TYR A CA 1
ATOM 1045 C C . TYR A 1 126 ? 21.690 6.864 -1.372 1.00 17.46 120 TYR A C 1
ATOM 1046 O O . TYR A 1 126 ? 22.066 5.739 -1.022 1.00 18.05 120 TYR A O 1
ATOM 1055 N N . HIS A 1 127 ? 21.352 7.177 -2.602 1.00 17.58 121 HIS A N 1
ATOM 1056 C CA . HIS A 1 127 ? 21.416 6.247 -3.725 1.00 18.29 121 HIS A CA 1
ATOM 1057 C C . HIS A 1 127 ? 22.440 6.731 -4.732 1.00 19.39 121 HIS A C 1
ATOM 1058 O O . HIS A 1 127 ? 22.107 7.557 -5.577 1.00 20.38 121 HIS A O 1
ATOM 1065 N N . PRO A 1 128 ? 23.693 6.291 -4.627 1.00 19.64 122 PRO A N 1
ATOM 1066 C CA . PRO A 1 128 ? 24.662 6.651 -5.656 1.00 20.66 122 PRO A CA 1
ATOM 1067 C C . PRO A 1 128 ? 24.260 6.179 -7.015 1.00 23.20 122 PRO A C 1
ATOM 1068 O O . PRO A 1 128 ? 23.607 5.123 -7.144 1.00 24.10 122 PRO A O 1
ATOM 1072 N N . LYS A 1 129 ? 24.722 6.891 -8.047 1.00 25.25 123 LYS A N 1
ATOM 1073 C CA . LYS A 1 129 ? 24.601 6.324 -9.390 1.00 29.58 123 LYS A CA 1
ATOM 1074 C C . LYS A 1 129 ? 25.417 5.035 -9.438 1.00 32.48 123 LYS A C 1
ATOM 1075 O O . LYS A 1 129 ? 26.478 4.945 -8.820 1.00 32.20 123 LYS A O 1
ATOM 1081 N N . PRO A 1 130 ? 24.994 4.065 -10.246 1.00 35.37 124 PRO A N 1
ATOM 1082 C CA . PRO A 1 130 ? 25.806 2.837 -10.338 1.00 37.98 124 PRO A CA 1
ATOM 1083 C C . PRO A 1 130 ? 27.206 3.139 -10.823 1.00 41.13 124 PRO A C 1
ATOM 1084 O O . PRO A 1 130 ? 27.344 3.991 -11.697 1.00 42.57 124 PRO A O 1
ATOM 1088 N N . GLY A 1 131 ? 28.205 2.529 -10.186 1.00 42.52 125 GLY A N 1
ATOM 1089 C CA . GLY A 1 131 ? 29.591 2.807 -10.491 1.00 44.03 125 GLY A CA 1
ATOM 1090 C C . GLY A 1 131 ? 30.165 3.973 -9.721 1.00 44.53 125 GLY A C 1
ATOM 1091 O O . GLY A 1 131 ? 31.380 4.209 -9.790 1.00 46.83 125 GLY A O 1
ATOM 1092 N N . CYS A 1 132 ? 29.324 4.700 -8.976 1.00 43.16 126 CYS A N 1
ATOM 1093 C CA . CYS A 1 132 ? 29.797 5.836 -8.215 1.00 41.17 126 CYS A CA 1
ATOM 1094 C C . CYS A 1 132 ? 29.783 5.538 -6.729 1.00 39.04 126 CYS A C 1
ATOM 1095 O O . CYS A 1 132 ? 29.049 4.668 -6.225 1.00 37.10 126 CYS A O 1
ATOM 1098 N N A THR A 1 133 ? 30.590 6.315 -6.020 0.50 38.97 127 THR A N 1
ATOM 1099 N N B THR A 1 133 ? 30.592 6.298 -6.006 0.50 38.50 127 THR A N 1
ATOM 1100 C CA A THR A 1 133 ? 30.735 6.176 -4.590 0.50 38.21 127 THR A CA 1
ATOM 1101 C CA B THR A 1 133 ? 30.687 6.131 -4.574 0.50 37.33 127 THR A CA 1
ATOM 1102 C C A THR A 1 133 ? 30.138 7.389 -3.893 0.50 36.33 127 THR A C 1
ATOM 1103 C C B THR A 1 133 ? 30.170 7.376 -3.879 0.50 35.92 127 THR A C 1
ATOM 1104 O O A THR A 1 133 ? 30.169 8.492 -4.427 0.50 36.45 127 THR A O 1
ATOM 1105 O O B THR A 1 133 ? 30.289 8.483 -4.395 0.50 35.84 127 THR A O 1
ATOM 1112 N N . VAL A 1 134 ? 29.613 7.172 -2.696 1.00 34.09 128 VAL A N 1
ATOM 1113 C CA . VAL A 1 134 ? 29.120 8.264 -1.895 1.00 31.55 128 VAL A CA 1
ATOM 1114 C C . VAL A 1 134 ? 30.311 9.035 -1.356 1.00 30.48 128 VAL A C 1
ATOM 1115 O O . VAL A 1 134 ? 31.335 8.429 -1.028 1.00 31.83 128 VAL A O 1
ATOM 1119 N N . ASN A 1 135 ? 30.204 10.349 -1.314 1.00 29.64 129 ASN A N 1
ATOM 1120 C CA . ASN A 1 135 ? 31.206 11.238 -0.687 1.00 29.50 129 ASN A CA 1
ATOM 1121 C C . ASN A 1 135 ? 30.786 11.528 0.741 1.00 26.14 129 ASN A C 1
ATOM 1122 O O . ASN A 1 135 ? 29.809 12.249 0.963 1.00 26.18 129 ASN A O 1
ATOM 1127 N N . GLU A 1 136 ? 31.530 11.008 1.703 1.00 24.38 130 GLU A N 1
ATOM 1128 C CA . GLU A 1 136 ? 31.192 11.131 3.091 1.00 26.13 130 GLU A CA 1
ATOM 1129 C C . GLU A 1 136 ? 31.137 12.597 3.507 1.00 22.39 130 GLU A C 1
ATOM 1130 O O . GLU A 1 136 ? 30.285 12.987 4.304 1.00 21.81 130 GLU A O 1
ATOM 1136 N N . GLU A 1 137 ? 32.024 13.431 2.988 1.00 22.06 131 GLU A N 1
ATOM 1137 C CA . GLU A 1 137 ? 32.043 14.844 3.343 1.00 21.53 131 GLU A CA 1
ATOM 1138 C C . GLU A 1 137 ? 30.737 15.505 3.063 1.00 21.10 131 GLU A C 1
ATOM 1139 O O . GLU A 1 137 ? 30.199 16.237 3.905 1.00 20.76 131 GLU A O 1
ATOM 1145 N N . GLU A 1 138 ? 30.196 15.279 1.883 1.00 21.19 132 GLU A N 1
ATOM 1146 C CA . GLU A 1 138 ? 28.964 15.946 1.493 1.00 23.27 132 GLU A CA 1
ATOM 1147 C C . GLU A 1 138 ? 27.798 15.437 2.349 1.00 19.68 132 GLU A C 1
ATOM 1148 O O . GLU A 1 138 ? 26.927 16.215 2.732 1.00 19.63 132 GLU A O 1
ATOM 1154 N N . VAL A 1 139 ? 27.790 14.157 2.699 1.00 18.57 133 VAL A N 1
ATOM 1155 C CA . VAL A 1 139 ? 26.749 13.603 3.580 1.00 17.81 133 VAL A CA 1
ATOM 1156 C C . VAL A 1 139 ? 26.778 14.278 4.944 1.00 17.23 133 VAL A C 1
ATOM 1157 O O . VAL A 1 139 ? 25.775 14.704 5.473 1.00 18.28 133 VAL A O 1
ATOM 1161 N N . LYS A 1 140 ? 27.983 14.386 5.512 1.00 18.50 134 LYS A N 1
ATOM 1162 C CA . LYS A 1 140 ? 28.121 14.975 6.823 1.00 19.33 134 LYS A CA 1
ATOM 1163 C C . LYS A 1 140 ? 27.748 16.460 6.802 1.00 18.58 134 LYS A C 1
ATOM 1164 O O . LYS A 1 140 ? 27.133 16.955 7.768 1.00 19.25 134 LYS A O 1
ATOM 1170 N N . ILE A 1 141 ? 28.077 17.196 5.726 1.00 18.59 135 ILE A N 1
ATOM 1171 C CA . ILE A 1 141 ? 27.615 18.577 5.622 1.00 18.99 135 ILE A CA 1
ATOM 1172 C C . ILE A 1 141 ? 26.089 18.621 5.598 1.00 18.58 135 ILE A C 1
ATOM 1173 O O . ILE A 1 141 ? 25.482 19.445 6.273 1.00 18.95 135 ILE A O 1
ATOM 1178 N N . GLY A 1 142 ? 25.459 17.780 4.789 1.00 18.22 136 GLY A N 1
ATOM 1179 C CA . GLY A 1 142 ? 24.007 17.769 4.728 1.00 17.14 136 GLY A CA 1
ATOM 1180 C C . GLY A 1 142 ? 23.405 17.556 6.106 1.00 16.64 136 GLY A C 1
ATOM 1181 O O . GLY A 1 142 ? 22.441 18.204 6.479 1.00 17.69 136 GLY A O 1
ATOM 1182 N N A GLU A 1 143 ? 23.957 16.617 6.845 0.60 16.78 137 GLU A N 1
ATOM 1183 N N B GLU A 1 143 ? 23.960 16.608 6.849 0.40 17.10 137 GLU A N 1
ATOM 1184 C CA A GLU A 1 143 ? 23.422 16.297 8.152 0.60 17.91 137 GLU A CA 1
ATOM 1185 C CA B GLU A 1 143 ? 23.429 16.279 8.165 0.40 18.25 137 GLU A CA 1
ATOM 1186 C C A GLU A 1 143 ? 23.567 17.457 9.103 0.60 17.63 137 GLU A C 1
ATOM 1187 C C B GLU A 1 143 ? 23.565 17.451 9.103 0.40 18.08 137 GLU A C 1
ATOM 1188 O O A GLU A 1 143 ? 22.665 17.794 9.881 0.60 18.63 137 GLU A O 1
ATOM 1189 O O B GLU A 1 143 ? 22.649 17.777 9.863 0.40 18.85 137 GLU A O 1
ATOM 1200 N N . LYS A 1 144 ? 24.723 18.095 9.074 1.00 18.18 138 LYS A N 1
ATOM 1201 C CA . LYS A 1 144 ? 24.989 19.208 9.982 1.00 19.99 138 LYS A CA 1
ATOM 1202 C C . LYS A 1 144 ? 24.069 20.365 9.679 1.00 17.99 138 LYS A C 1
ATOM 1203 O O . LYS A 1 144 ? 23.503 20.993 10.577 1.00 18.44 138 LYS A O 1
ATOM 1209 N N . LYS A 1 145 ? 23.887 20.663 8.395 1.00 1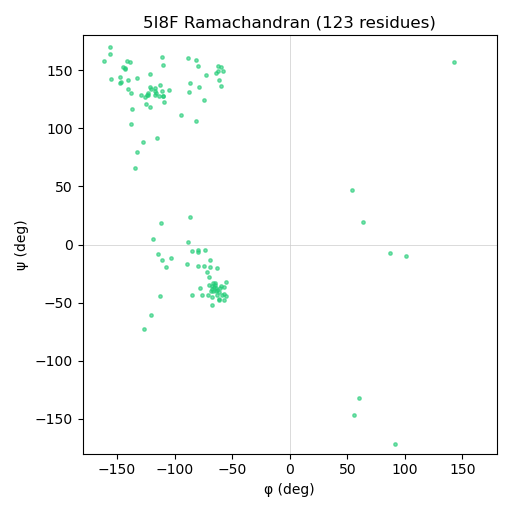7.07 139 LYS A N 1
ATOM 1210 C CA . LYS A 1 145 ? 23.028 21.788 8.022 1.00 17.46 139 LYS A CA 1
ATOM 1211 C C . LYS A 1 145 ? 21.574 21.471 8.377 1.00 17.11 139 LYS A C 1
ATOM 1212 O O . LYS A 1 145 ? 20.830 22.360 8.780 1.00 18.56 139 LYS A O 1
ATOM 1218 N N . ALA A 1 146 ? 21.148 20.230 8.186 1.00 17.38 140 ALA A N 1
ATOM 1219 C CA . ALA A 1 146 ? 19.782 19.843 8.507 1.00 18.23 140 ALA A CA 1
ATOM 1220 C C . ALA A 1 146 ? 19.523 19.986 10.000 1.00 17.35 140 ALA A C 1
ATOM 1221 O O . ALA A 1 146 ? 18.482 20.466 10.447 1.00 18.55 140 ALA A O 1
ATOM 1223 N N . TYR A 1 147 ? 20.517 19.626 10.795 1.00 17.87 141 TYR A N 1
ATOM 1224 C CA . TYR A 1 147 ? 20.368 19.733 12.241 1.00 19.46 141 TYR A CA 1
ATOM 1225 C C . TYR A 1 147 ? 20.322 21.209 12.690 1.00 18.71 141 TYR A C 1
ATOM 1226 O O . TYR A 1 147 ? 19.480 21.588 13.498 1.00 20.20 141 TYR A O 1
ATOM 1235 N N A GLU A 1 148 ? 21.198 22.032 12.126 0.58 18.39 142 GLU A N 1
ATOM 1236 N N B GLU A 1 148 ? 21.205 22.031 12.135 0.42 18.37 142 GLU A N 1
ATOM 1237 C CA A GLU A 1 148 ? 21.241 23.449 12.420 0.58 19.70 142 GLU A CA 1
ATOM 1238 C CA B GLU A 1 148 ? 21.222 23.443 12.445 0.42 19.01 142 GLU A CA 1
ATOM 1239 C C A GLU A 1 148 ? 19.906 24.114 12.078 0.58 18.32 142 GLU A C 1
ATOM 1240 C C B GLU A 1 148 ? 19.887 24.098 12.100 0.42 18.17 142 GLU A C 1
ATOM 1241 O O A GLU A 1 148 ? 19.395 24.955 12.831 0.58 18.85 142 GLU A O 1
ATOM 1242 O O B GLU A 1 148 ? 19.368 24.915 12.869 0.42 18.74 142 GLU A O 1
ATOM 1253 N N . PHE A 1 149 ? 19.322 23.768 10.951 1.00 17.11 143 PHE A N 1
ATOM 1254 C CA . PHE A 1 149 ? 18.051 24.292 10.514 1.00 17.48 143 PHE A CA 1
ATOM 1255 C C . PHE A 1 149 ? 16.940 23.855 11.451 1.00 17.73 143 PHE A C 1
ATOM 1256 O O . PHE A 1 149 ? 16.104 24.648 11.849 1.00 17.73 143 PHE A O 1
ATOM 1264 N N . TYR A 1 150 ? 16.935 22.578 11.825 1.00 17.89 144 TYR A N 1
ATOM 1265 C CA . TYR A 1 150 ? 15.955 22.111 12.792 1.00 18.84 144 TYR A CA 1
ATOM 1266 C C . TYR A 1 150 ? 16.022 22.922 14.068 1.00 18.90 144 TYR A C 1
ATOM 1267 O O . TYR A 1 150 ? 14.987 23.328 14.576 1.00 18.92 144 TYR A O 1
ATOM 1276 N N . LYS A 1 151 ? 17.217 23.193 14.574 1.00 19.27 145 LYS A N 1
ATOM 1277 C CA . LYS A 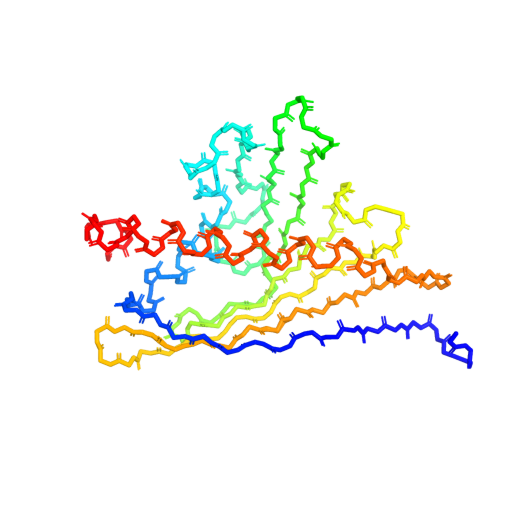1 151 ? 17.312 23.975 15.806 1.00 19.92 145 LYS A CA 1
ATOM 1278 C C . LYS A 1 151 ? 16.856 25.403 15.644 1.00 20.14 145 LYS A C 1
ATOM 1279 O O . LYS A 1 151 ? 16.197 25.963 16.523 1.00 20.41 145 LYS A O 1
ATOM 1285 N N A GLN A 1 152 ? 17.123 25.980 14.493 0.38 20.20 146 GLN A N 1
ATOM 1286 N N B GLN A 1 152 ? 17.139 26.015 14.503 0.62 19.93 146 GLN A N 1
ATOM 1287 C CA A GLN A 1 152 ? 16.678 27.322 14.211 0.38 20.83 146 GLN A CA 1
ATOM 1288 C CA B GLN A 1 152 ? 16.637 27.356 14.221 0.62 20.96 146 GLN A CA 1
ATOM 1289 C C A GLN A 1 152 ? 15.146 27.405 14.151 0.38 20.29 146 GLN A C 1
ATOM 1290 C C B GLN A 1 152 ? 15.118 27.385 14.209 0.62 20.33 146 GLN A C 1
ATOM 1291 O O A GLN A 1 152 ? 14.529 28.361 14.652 0.38 21.01 146 GLN A O 1
ATOM 1292 O O B GLN A 1 152 ? 14.468 28.301 14.775 0.62 21.42 146 GLN A O 1
ATOM 1303 N N . VAL A 1 153 ? 14.528 26.398 13.538 1.00 19.68 147 VAL A N 1
ATOM 1304 C CA . VAL A 1 153 ? 13.073 26.296 13.463 1.00 19.76 147 VAL A CA 1
ATOM 1305 C C . VAL A 1 153 ? 12.475 26.075 14.846 1.00 19.55 147 VAL A C 1
ATOM 1306 O O . VAL A 1 153 ? 11.477 26.704 15.216 1.00 19.71 147 VAL A O 1
ATOM 1310 N N . GLU A 1 154 ? 13.071 25.194 15.628 1.00 19.41 148 GLU A N 1
ATOM 1311 C CA . GLU A 1 154 ? 12.531 24.964 16.952 1.00 20.96 148 GLU A CA 1
ATOM 1312 C C . GLU A 1 154 ? 12.523 26.236 17.762 1.00 19.98 148 GLU A C 1
ATOM 1313 O O . GLU A 1 154 ? 11.552 26.531 18.455 1.00 21.60 148 GLU A O 1
ATOM 1319 N N . GLU A 1 155 ? 13.610 27.001 17.697 1.00 21.48 149 GLU A N 1
ATOM 1320 C CA . GLU A 1 155 ? 13.702 28.235 18.460 1.00 23.67 149 GLU A CA 1
ATOM 1321 C C . GLU A 1 155 ? 12.650 29.226 18.001 1.00 22.87 149 GLU A C 1
ATOM 1322 O O . GLU A 1 155 ? 11.990 29.859 18.833 1.00 23.32 149 GLU A O 1
ATOM 1328 N N . TYR A 1 156 ? 12.457 29.371 16.706 1.00 20.93 150 TYR A N 1
ATOM 1329 C CA . TYR A 1 156 ? 11.505 30.334 16.208 1.00 21.83 150 TYR A CA 1
ATOM 1330 C C . TYR A 1 156 ? 10.079 29.927 16.573 1.00 20.48 150 TYR A C 1
ATOM 1331 O O . TYR A 1 156 ? 9.253 30.754 16.974 1.00 21.44 150 TYR A O 1
ATOM 1340 N N . LEU A 1 157 ? 9.747 28.652 16.387 1.00 18.80 151 LEU A N 1
ATOM 1341 C CA . LEU A 1 157 ? 8.407 28.200 16.705 1.00 19.19 151 LEU A CA 1
ATOM 1342 C C . LEU A 1 157 ? 8.089 28.300 18.169 1.00 20.14 151 LEU A C 1
ATOM 1343 O O . LEU A 1 157 ? 6.945 28.606 18.518 1.00 20.76 151 LEU A O 1
ATOM 1348 N N . ALA A 1 158 ? 9.074 28.066 19.030 1.00 20.29 152 ALA A N 1
ATOM 1349 C CA . ALA A 1 158 ? 8.846 28.223 20.465 1.00 23.01 152 ALA A CA 1
ATOM 1350 C C . ALA A 1 158 ? 8.534 29.654 20.825 1.00 24.35 152 ALA A C 1
ATOM 1351 O O . ALA A 1 158 ? 7.711 29.903 21.709 1.00 26.18 152 ALA A O 1
ATOM 1353 N N . ALA A 1 159 ? 9.194 30.584 20.168 1.00 24.95 153 ALA A N 1
ATOM 1354 C CA . ALA A 1 159 ? 9.037 31.996 20.428 1.00 26.50 153 ALA A CA 1
ATOM 1355 C C . ALA A 1 159 ? 7.779 32.605 19.783 1.00 27.20 153 ALA A C 1
ATOM 1356 O O . ALA A 1 159 ? 7.343 33.677 20.183 1.00 28.84 153 ALA A O 1
ATOM 1358 N N . ASN A 1 160 ? 7.212 31.929 18.787 1.00 25.85 154 ASN A N 1
ATOM 1359 C CA . ASN A 1 160 ? 6.101 32.449 18.003 1.00 25.29 154 ASN A CA 1
ATOM 1360 C C . ASN A 1 160 ? 5.026 31.378 17.882 1.00 24.76 154 ASN A C 1
ATOM 1361 O O . ASN A 1 160 ? 4.891 30.693 16.867 1.00 24.14 154 ASN A O 1
ATOM 1366 N N . PRO A 1 161 ? 4.221 31.214 18.925 1.00 26.72 155 PRO A N 1
ATOM 1367 C CA . PRO A 1 161 ? 3.276 30.097 19.018 1.00 27.54 155 PRO A CA 1
ATOM 1368 C C . PRO A 1 161 ? 2.186 30.096 17.942 1.00 28.74 155 PRO A C 1
ATOM 1369 O O . PRO A 1 161 ? 1.636 29.025 17.634 1.00 29.76 155 PRO A O 1
ATOM 1373 N N . GLU A 1 162 ? 1.928 31.243 17.327 1.00 29.50 156 GLU A N 1
ATOM 1374 C CA . GLU A 1 162 ? 0.904 31.276 16.270 1.00 29.97 156 GLU A CA 1
ATOM 1375 C C . GLU A 1 162 ? 1.351 30.646 14.946 1.00 28.71 156 GLU A C 1
ATOM 1376 O O . GLU A 1 162 ? 0.518 30.286 14.101 1.00 29.93 156 GLU A O 1
ATOM 1382 N N . VAL A 1 163 ? 2.646 30.507 14.776 1.00 25.64 157 VAL A N 1
ATOM 1383 C CA . VAL A 1 163 ? 3.148 30.024 13.507 1.00 25.11 157 VAL A CA 1
ATOM 1384 C C . VAL A 1 163 ? 2.893 28.513 13.397 1.00 24.73 157 VAL A C 1
ATOM 1385 O O . VAL A 1 163 ? 3.320 27.713 14.255 1.00 23.78 157 VAL A O 1
ATOM 1389 N N . PHE A 1 164 ? 2.201 28.115 12.336 1.00 24.86 158 PHE A N 1
ATOM 1390 C CA . PHE A 1 164 ? 1.861 26.696 12.078 1.00 25.43 158 PHE A CA 1
ATOM 1391 C C . PHE A 1 164 ? 0.954 26.098 13.154 1.00 25.60 158 PHE A C 1
ATOM 1392 O O . PHE A 1 164 ? 0.854 24.873 13.297 1.00 26.35 158 PHE A O 1
ATOM 1400 N N . ALA A 1 165 ? 0.293 26.933 13.910 1.00 28.11 159 ALA A N 1
ATOM 1401 C CA . ALA A 1 165 ? -0.512 26.436 15.038 1.00 32.94 159 ALA A CA 1
ATOM 1402 C C . ALA A 1 165 ? -1.685 25.532 14.621 1.00 36.43 159 ALA A C 1
ATOM 1403 O O . ALA A 1 165 ? -2.260 25.711 13.529 1.00 37.95 159 ALA A O 1
#

Sequence (164 aa):
IDPFTMAAYTIVKEEEESPIAPHRLFKALVLEERHQQVLVKAQPHVFKSGEEIIEGDGGVVGTVTKITFVDGHPLTYMLHKFFDEIDAANFYCKYTLFEGDVLRDNIEEKVVYEVKLEAVGGGSSKGKITTVTYHPKPGCTTVNEEEVKIGEEKKAYEEFYKQQVEEYLAANPEVFA

Secondary structure (DSSP, 8-state):
-TT-S---EEEEEEEEESS-HHHHHIIIIITHHHHHHHH-TTTEEEEEEEESSSSTT-EEEEEE-TTSS--EEEEEEEEEEGGGTEEEEEEEEEGGGTTTEEEEEEEEEEEEETTEEEEEEEEEEEEPTT----HHHHHHHHHHHHHHHHHHHHHHHH-TTTT-

Radius of gyration: 15.98 Å; Cα contacts (8 Å, |Δi|>4): 360; chains: 1; bounding box: 35×43×36 Å

InterPro domains:
  IPR000916 Bet v I/Major latex protein [PF00407] (3-153)
  IPR023393 START-like domain superfamily [G3DSA:3.30.530.20] (1-159)
  IPR024949 Bet v I type allergen [PR00634] (3-23)
  IPR024949 Bet v I type allergen [PR00634] (50-59)
  IPR024949 Bet v I type allergen [PR00634] (66-85)
  IPR024949 Bet v I type allergen [PR00634] (85-98)
  IPR024949 Bet v I type allergen [PR00634] (109-125)
  IPR024949 Bet v I type allergen [PR00634] (143-153)
  IPR024949 Bet v I type allergen [PS00451] (89-120)
  IPR050279 Plant defense and hormone signaling protein [PTHR31213] (2-156)

B-factor: mean 26.67, std 12.91, range [13.6, 74.61]

Nearest PDB structures (foldseek):
  4n3e-assembly15_O  TM=9.904E-01  e=8.551E-30  Hypericum perforatum
  4c94-assembly5_E  TM=8.724E-01  e=7.906E-20  Fragaria x ananassa
  1fm4-assembly1_A  TM=8.913E-01  e=3.153E-18  Betula pendula
  4a84-assembly1_A  TM=8.853E-01  e=4.504E-18  Betula pendula
  1fsk-assembly1_A  TM=9.026E-01  e=1.991E-17  Betula pendula